Protein AF-0000000068093877 (afdb_homodimer)

Nearest PDB structures (foldseek):
  3u7r-assembly1_A  TM=9.710E-01  e=1.881E-21  Paracoccus denitrificans PD1222
  1x77-assembly1_B  TM=9.158E-01  e=7.547E-17  Pseudomonas aeruginosa PAO1
  3fvw-assembly1_A  TM=8.644E-01  e=2.213E-12  Streptococcus mutans
  2fzv-assembly1_A  TM=8.651E-01  e=1.172E-09  Shigella flexneri 2a str. 2457T
  2fzv-assembly1_B  TM=8.464E-01  e=9.118E-10  Shigella flexneri 2a str. 2457T

InterPro domains:
  IPR005025 NADPH-dependent FMN reductase-like domain [PF03358] (5-147)
  IPR029039 Flavoprotein-like superfamily [G3DSA:3.40.50.360] (4-182)
  IPR029039 Flavoprotein-like superfamily [SSF52218] (5-175)
  IPR050712 NAD(P)H-dependent reductase [PTHR30543] (4-182)

Foldseek 3Di:
DAAFEEEEEDDDPDPPGPLVLLVVLLVVLADPSYDYDYQDQVPADADDPVCQVVHDPSLVVLLVSLQPGLAYEYEAAADPLAGDPSVVRSCVSQCDDPPRRSLALHEYEYAYEEQDPQLRVSHVVNVVVSSVVSHYHYDDPDYYRHHDDPPCADPVSHRDDPVVVVVSSVVSVVSVVRSVVRSD/DAAFEEEEEDDDPDPPGPLVLLVVLLVVLADPSYDYDYQDQVPADADDLVCLVVHDPSLVVLLVSLQPGLAYEYEAAADPLAGDPSVVRSCVSQCDDPPRRSLAQHEYEYAYEEQDPQLRVSHVVNVVVSSVVSHYHYDDPDYYRHHDDPPCADPVSHRDDPVVVVVSSVVSVVSVVRSVVRSD

Structure (mmCIF, N/CA/C/O backbone):
data_AF-0000000068093877-model_v1
#
loop_
_entity.id
_entity.type
_entity.pdbx_description
1 polymer 'Chromate reductase'
#
loop_
_atom_site.group_PDB
_atom_site.id
_atom_site.type_symbol
_atom_site.label_atom_id
_atom_site.label_alt_id
_atom_site.label_comp_id
_atom_site.label_asym_id
_atom_site.label_entity_id
_atom_site.label_seq_id
_atom_site.pdbx_PDB_ins_code
_atom_site.Cartn_x
_atom_site.Cartn_y
_atom_site.Cartn_z
_atom_site.occupancy
_atom_site.B_iso_or_equiv
_atom_site.auth_seq_id
_atom_site.auth_comp_id
_atom_site.auth_asym_id
_atom_site.auth_atom_id
_atom_site.pdbx_PDB_model_num
ATOM 1 N N . MET A 1 1 ? 8.742 35.75 12.5 1 71.38 1 MET A N 1
ATOM 2 C CA . MET A 1 1 ? 8.852 34.344 12.82 1 71.38 1 MET A CA 1
ATOM 3 C C . MET A 1 1 ? 8.984 33.5 11.547 1 71.38 1 MET A C 1
ATOM 5 O O . MET A 1 1 ? 8.461 33.875 10.5 1 71.38 1 MET A O 1
ATOM 9 N N . SER A 1 2 ? 9.828 32.562 11.484 1 89.56 2 SER A N 1
ATOM 10 C CA . SER A 1 2 ? 10.031 31.75 10.289 1 89.56 2 SER A CA 1
ATOM 11 C C . SER A 1 2 ? 8.773 30.953 9.938 1 89.56 2 SER A C 1
ATOM 13 O O . SER A 1 2 ? 8.039 30.531 10.828 1 89.56 2 SER A O 1
ATOM 15 N N . THR A 1 3 ? 8.383 30.938 8.75 1 95.62 3 THR A N 1
ATOM 16 C CA . THR A 1 3 ? 7.238 30.188 8.25 1 95.62 3 THR A CA 1
ATOM 17 C C . THR A 1 3 ? 7.637 28.75 7.922 1 95.62 3 THR A C 1
ATOM 19 O O . THR A 1 3 ? 8.695 28.516 7.336 1 95.62 3 THR A O 1
ATOM 22 N N . TYR A 1 4 ? 6.855 27.828 8.398 1 97.75 4 TYR A N 1
ATOM 23 C CA . TYR A 1 4 ? 7.09 26.422 8.141 1 97.75 4 TYR A CA 1
ATOM 24 C C . TYR A 1 4 ? 6.07 25.875 7.148 1 97.75 4 TYR A C 1
ATOM 26 O O . TYR A 1 4 ? 4.863 25.938 7.391 1 97.75 4 TYR A O 1
ATOM 34 N N . LYS A 1 5 ? 6.566 25.312 6.059 1 98.25 5 LYS A N 1
ATOM 35 C CA . LYS A 1 5 ? 5.715 24.688 5.051 1 98.25 5 LYS A CA 1
ATOM 36 C C . LYS A 1 5 ? 5.523 23.203 5.336 1 98.25 5 LYS A C 1
ATOM 38 O O . LYS A 1 5 ? 6.5 22.453 5.469 1 98.25 5 LYS A O 1
ATOM 43 N N . ILE A 1 6 ? 4.25 22.828 5.402 1 98.75 6 ILE A N 1
ATOM 44 C CA . ILE A 1 6 ? 3.916 21.438 5.688 1 98.75 6 ILE A CA 1
ATOM 45 C C . ILE A 1 6 ? 3.23 20.812 4.473 1 98.75 6 ILE A C 1
ATOM 47 O O . ILE A 1 6 ? 2.199 21.297 4.016 1 98.75 6 ILE A O 1
ATOM 51 N N . ALA A 1 7 ? 3.799 19.781 3.883 1 98.81 7 ALA A N 1
ATOM 52 C CA . ALA A 1 7 ? 3.092 18.984 2.891 1 98.81 7 ALA A CA 1
ATOM 53 C C . ALA A 1 7 ? 2.137 18 3.561 1 98.81 7 ALA A C 1
ATOM 55 O O . ALA A 1 7 ? 2.539 17.234 4.434 1 98.81 7 ALA A O 1
ATOM 5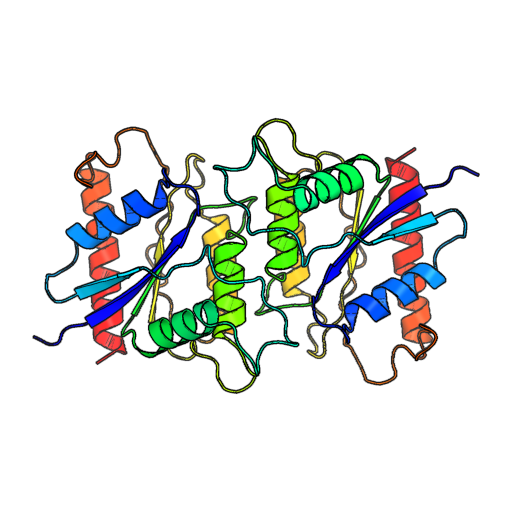6 N N . VAL A 1 8 ? 0.891 18.031 3.201 1 98.88 8 VAL A N 1
ATOM 57 C CA . VAL A 1 8 ? -0.137 17.219 3.838 1 98.88 8 VAL A CA 1
ATOM 58 C C . VAL A 1 8 ? -0.581 16.109 2.887 1 98.88 8 VAL A C 1
ATOM 60 O O . VAL A 1 8 ? -1.022 16.391 1.768 1 98.88 8 VAL A O 1
ATOM 63 N N . PHE A 1 9 ? -0.423 14.898 3.322 1 98.88 9 PHE A N 1
ATOM 64 C CA . PHE A 1 9 ? -0.896 13.719 2.611 1 98.88 9 PHE A CA 1
ATOM 65 C C . PHE A 1 9 ? -2.166 13.172 3.252 1 98.88 9 PHE A C 1
ATOM 67 O O . PHE A 1 9 ? -2.139 12.688 4.383 1 98.88 9 PHE A O 1
ATOM 74 N N . VAL A 1 10 ? -3.219 13.289 2.471 1 98.44 10 VAL A N 1
ATOM 75 C CA . VAL A 1 10 ? -4.512 12.891 3.016 1 98.44 10 VAL A CA 1
ATOM 76 C C . VAL A 1 10 ? -5.133 11.812 2.127 1 98.44 10 VAL A C 1
ATOM 78 O O . VAL A 1 10 ? -5.203 11.977 0.905 1 98.44 10 VAL A O 1
ATOM 81 N N . ASP A 1 11 ? -5.457 10.75 2.793 1 95.31 11 ASP A N 1
ATOM 82 C CA . ASP A 1 11 ? -6.387 9.773 2.236 1 95.31 11 ASP A CA 1
ATOM 83 C C . ASP A 1 11 ? -7.676 9.711 3.057 1 95.31 11 ASP A C 1
ATOM 85 O O . ASP A 1 11 ? -7.727 10.227 4.176 1 95.31 11 ASP A O 1
ATOM 89 N N . SER A 1 12 ? -8.703 9.234 2.494 1 94.75 12 SER A N 1
ATOM 90 C CA . SER A 1 12 ? -9.039 8.523 1.267 1 94.75 12 SER A CA 1
ATOM 91 C C . SER A 1 12 ? -9.289 9.492 0.116 1 94.75 12 SER A C 1
ATOM 93 O O . SER A 1 12 ? -9.469 10.688 0.336 1 94.75 12 SER A O 1
ATOM 95 N N . LEU A 1 13 ? -9.398 9.008 -1.047 1 96.69 13 LEU A N 1
ATOM 96 C CA . LEU A 1 13 ? -9.578 9.805 -2.254 1 96.69 13 LEU A CA 1
ATOM 97 C C . LEU A 1 13 ? -11.039 10.227 -2.422 1 96.69 13 LEU A C 1
ATOM 99 O O . LEU A 1 13 ? -11.344 11.094 -3.24 1 96.69 13 LEU A O 1
ATOM 103 N N . ARG A 1 14 ? -11.906 9.648 -1.64 1 96.19 14 ARG A N 1
ATOM 104 C CA . ARG A 1 14 ? -13.312 9.992 -1.802 1 96.19 14 ARG A CA 1
ATOM 105 C C . ARG A 1 14 ? -13.57 11.445 -1.402 1 96.19 14 ARG A C 1
ATOM 107 O O . ARG A 1 14 ? -12.875 11.984 -0.538 1 96.19 14 ARG A O 1
ATOM 114 N N . ALA A 1 15 ? -14.633 12.07 -1.932 1 95.38 15 ALA A N 1
ATOM 115 C CA . ALA A 1 15 ? -14.969 13.477 -1.695 1 95.38 15 ALA A CA 1
ATOM 116 C C . ALA A 1 15 ? -15.312 13.719 -0.228 1 95.38 15 ALA A C 1
ATOM 118 O O . ALA A 1 15 ? -14.891 14.719 0.356 1 95.38 15 ALA A O 1
ATOM 119 N N . ALA A 1 16 ? -16.078 12.828 0.385 1 94.44 16 ALA A N 1
ATOM 120 C CA . ALA A 1 16 ? -16.5 12.969 1.775 1 94.44 16 ALA A CA 1
ATOM 121 C C . ALA A 1 16 ? -15.523 12.266 2.719 1 94.44 16 ALA A C 1
ATOM 123 O O . ALA A 1 16 ? -15.945 11.5 3.594 1 94.44 16 ALA A O 1
ATOM 124 N N . SER A 1 17 ? -14.305 12.586 2.588 1 96.06 17 SER A N 1
ATOM 125 C CA . SER A 1 17 ? -13.242 11.961 3.369 1 96.06 17 SER A CA 1
ATOM 126 C C . SER A 1 17 ? -13.25 12.461 4.812 1 96.06 17 SER A C 1
ATOM 128 O O . SER A 1 17 ? -13.141 13.656 5.062 1 96.06 17 SER A O 1
ATOM 130 N N . PHE A 1 18 ? -13.328 11.484 5.777 1 97.5 18 PHE A N 1
ATOM 131 C CA . PHE A 1 18 ? -13.219 11.805 7.195 1 97.5 18 PHE A CA 1
ATOM 132 C C . PHE A 1 18 ? -11.828 12.344 7.52 1 97.5 18 PHE A C 1
ATOM 134 O O . PHE A 1 18 ? -11.68 13.219 8.375 1 97.5 18 PHE A O 1
ATOM 141 N N . ASN A 1 19 ? -10.883 11.898 6.801 1 98.56 19 ASN A N 1
ATOM 142 C CA . ASN A 1 19 ? -9.508 12.273 7.105 1 98.56 19 ASN A CA 1
ATOM 143 C C . ASN A 1 19 ? -9.141 13.625 6.496 1 98.56 19 ASN A C 1
ATOM 145 O O . ASN A 1 19 ? -8.289 14.336 7.023 1 98.56 19 ASN A O 1
ATOM 149 N N . LEU A 1 20 ? -9.805 14 5.391 1 97.94 20 LEU A N 1
ATOM 150 C CA . LEU A 1 20 ? -9.688 15.383 4.938 1 97.94 20 LEU A CA 1
ATOM 151 C C . LEU A 1 20 ? -10.258 16.344 5.973 1 97.94 20 LEU A C 1
ATOM 153 O O . LEU A 1 20 ? -9.648 17.375 6.266 1 97.94 20 LEU A O 1
ATOM 157 N N . ARG A 1 21 ? -11.359 16 6.586 1 97.75 21 ARG A N 1
ATOM 158 C CA . ARG A 1 21 ? -11.953 16.812 7.641 1 97.75 21 ARG A CA 1
ATOM 159 C C . ARG A 1 21 ? -11.008 16.922 8.836 1 97.75 21 ARG A C 1
ATOM 161 O O . ARG A 1 21 ? -10.852 18.016 9.406 1 97.75 21 ARG A O 1
ATOM 168 N N . LEU A 1 22 ? -10.445 15.812 9.211 1 98.69 22 LEU A N 1
ATOM 169 C CA . LEU A 1 22 ? -9.5 15.812 10.328 1 98.69 22 LEU A CA 1
ATOM 170 C C . LEU A 1 22 ? -8.297 16.688 10.016 1 98.69 22 LEU A C 1
ATOM 172 O O . LEU A 1 22 ? -7.848 17.469 10.867 1 98.69 22 LEU A O 1
ATOM 176 N N . ALA A 1 23 ? -7.762 16.578 8.797 1 98.81 23 ALA A N 1
ATOM 177 C CA . ALA A 1 23 ? -6.633 17.422 8.398 1 98.81 23 ALA A CA 1
ATOM 178 C C . ALA A 1 23 ? -6.977 18.891 8.523 1 98.81 23 ALA A C 1
ATOM 180 O O . ALA A 1 23 ? -6.207 19.672 9.102 1 98.81 23 ALA A O 1
ATOM 181 N N . ARG A 1 24 ? -8.117 19.25 8.008 1 98.56 24 ARG A N 1
ATOM 182 C CA . ARG A 1 24 ? -8.555 20.641 8.07 1 98.56 24 ARG A CA 1
ATOM 183 C C . ARG A 1 24 ? -8.719 21.109 9.508 1 98.56 24 ARG A C 1
ATOM 185 O O . ARG A 1 24 ? -8.375 22.234 9.852 1 98.56 24 ARG A O 1
ATOM 192 N N . ALA A 1 25 ? -9.273 20.266 10.328 1 98.81 25 ALA A N 1
ATOM 193 C CA . ALA A 1 25 ? -9.438 20.578 11.742 1 98.81 25 ALA A CA 1
ATOM 194 C C . ALA A 1 25 ? -8.086 20.828 12.406 1 98.81 25 ALA A C 1
ATOM 196 O O . ALA A 1 25 ? -7.93 21.766 13.188 1 98.81 25 ALA A O 1
ATOM 197 N N . LEU A 1 26 ? -7.125 20.016 12.125 1 98.81 26 LEU A N 1
ATOM 198 C CA . LEU A 1 26 ? -5.789 20.156 12.695 1 98.81 26 LEU A CA 1
ATOM 199 C C . LEU A 1 26 ? -5.137 21.453 12.219 1 98.81 26 LEU A C 1
ATOM 201 O O . LEU A 1 26 ? -4.449 22.125 12.992 1 98.81 26 LEU A O 1
ATOM 205 N N . GLU A 1 27 ? -5.312 21.75 10.953 1 98.69 27 GLU A N 1
ATOM 206 C CA . GLU A 1 27 ? -4.777 22.984 10.391 1 98.69 27 GLU A CA 1
ATOM 207 C C . GLU A 1 27 ? -5.293 24.203 11.148 1 98.69 27 GLU A C 1
ATOM 209 O O . GLU A 1 27 ? -4.547 25.156 11.383 1 98.69 27 GLU A O 1
ATOM 214 N N . LYS A 1 28 ? -6.512 24.188 11.602 1 98.25 28 LYS A N 1
ATOM 215 C CA . LYS A 1 28 ? -7.117 25.281 12.344 1 98.25 28 LYS A CA 1
ATOM 216 C C . LYS A 1 28 ? -6.484 25.422 13.727 1 98.25 28 LYS A C 1
ATOM 218 O O . LYS A 1 28 ? -6.426 26.516 14.281 1 98.25 28 LYS A O 1
ATOM 223 N N . LEU A 1 29 ? -6.047 24.359 14.25 1 98.38 29 LEU A N 1
ATOM 224 C CA . LEU A 1 29 ? -5.477 24.328 15.594 1 98.38 29 LEU A CA 1
ATOM 225 C C . LEU A 1 29 ? -4.016 24.781 15.57 1 98.38 29 LEU A C 1
ATOM 227 O O . LEU A 1 29 ? -3.438 25.078 16.609 1 98.38 29 LEU A O 1
ATOM 231 N N . ALA A 1 30 ? -3.367 24.781 14.391 1 98.5 30 ALA A N 1
ATOM 232 C CA . ALA A 1 30 ? -1.931 25.016 14.266 1 98.5 30 ALA A CA 1
ATOM 233 C C . ALA A 1 30 ? -1.601 26.5 14.406 1 98.5 30 ALA A C 1
ATOM 235 O O . ALA A 1 30 ? -2.447 27.359 14.148 1 98.5 30 ALA A O 1
ATOM 236 N N . PRO A 1 31 ? -0.338 26.812 14.844 1 97.94 31 PRO A N 1
ATOM 237 C CA . PRO A 1 31 ? 0.067 28.219 14.867 1 97.94 31 PRO A CA 1
ATOM 238 C C . PRO A 1 31 ? 0.053 28.859 13.484 1 97.94 31 PRO A C 1
ATOM 240 O O . PRO A 1 31 ? 0.198 28.172 12.477 1 97.94 31 PRO A O 1
ATOM 243 N N . ALA A 1 32 ? -0.023 30.156 13.398 1 97.25 32 ALA A N 1
ATOM 244 C CA . ALA A 1 32 ? -0.244 30.906 12.172 1 97.25 32 ALA A CA 1
ATOM 245 C C . ALA A 1 32 ? 0.954 30.797 11.234 1 97.25 32 ALA A C 1
ATOM 247 O O . ALA A 1 32 ? 0.82 30.984 10.016 1 97.25 32 ALA A O 1
ATOM 248 N N . ASN A 1 33 ? 2.113 30.516 11.797 1 97.44 33 ASN A N 1
ATOM 249 C CA . ASN A 1 33 ? 3.301 30.453 10.945 1 97.44 33 ASN A CA 1
ATOM 250 C C . ASN A 1 33 ? 3.508 29.062 10.359 1 97.44 33 ASN A C 1
ATOM 252 O O . ASN A 1 33 ? 4.543 28.797 9.75 1 97.44 33 ASN A O 1
ATOM 256 N N . PHE A 1 34 ? 2.637 28.172 10.578 1 98.38 34 PHE A N 1
ATOM 257 C CA . PHE A 1 34 ? 2.592 26.891 9.867 1 98.38 34 PHE A CA 1
ATOM 258 C C . PHE A 1 34 ? 1.624 26.969 8.688 1 98.38 34 PHE A C 1
ATOM 260 O O . PHE A 1 34 ? 0.441 27.266 8.867 1 98.38 34 PHE A O 1
ATOM 267 N N . GLU A 1 35 ? 2.146 26.688 7.504 1 98.38 35 GLU A N 1
ATOM 268 C CA . GLU A 1 35 ? 1.359 26.688 6.273 1 98.38 35 GLU A CA 1
ATOM 269 C C . GLU A 1 35 ? 1.221 25.266 5.715 1 98.38 35 GLU A C 1
ATOM 271 O O . GLU A 1 35 ? 2.215 24.562 5.551 1 98.38 35 GLU A O 1
ATOM 276 N N . PHE A 1 36 ? 0.009 24.922 5.391 1 98.69 36 PHE A N 1
ATOM 277 C CA . PHE A 1 36 ? -0.279 23.547 4.965 1 98.69 36 PHE A CA 1
ATOM 278 C C . PHE A 1 36 ? -0.604 23.5 3.475 1 98.69 36 PHE A C 1
ATOM 280 O O . PHE A 1 36 ? -1.45 24.266 2.996 1 98.69 36 PHE A O 1
ATOM 287 N N . GLU A 1 37 ? 0.082 22.672 2.793 1 98.5 37 GLU A N 1
ATOM 288 C CA . GLU A 1 37 ? -0.155 22.438 1.372 1 98.5 37 GLU A CA 1
ATOM 289 C C . GLU A 1 37 ? -0.549 20.984 1.116 1 98.5 37 GLU A C 1
ATOM 291 O O . GLU A 1 37 ? 0.26 20.062 1.306 1 98.5 37 GLU A O 1
ATOM 296 N N . HIS A 1 38 ? -1.74 20.797 0.647 1 98.44 38 HIS A N 1
ATOM 297 C CA . HIS A 1 38 ? -2.227 19.453 0.381 1 98.44 38 HIS A CA 1
ATOM 298 C C . HIS A 1 38 ? -1.65 18.906 -0.922 1 98.44 38 HIS A C 1
ATOM 300 O O . HIS A 1 38 ? -1.613 19.609 -1.933 1 98.44 38 HIS A O 1
ATOM 306 N N . VAL A 1 39 ? -1.203 17.672 -0.878 1 98.56 39 VAL A N 1
ATOM 307 C CA . VAL A 1 39 ? -0.659 16.984 -2.041 1 98.56 39 VAL A CA 1
ATOM 308 C C . VAL A 1 39 ? -1.772 16.219 -2.76 1 98.56 39 VAL A C 1
ATOM 310 O O . VAL A 1 39 ? -2.566 15.523 -2.125 1 98.56 39 VAL A O 1
ATOM 313 N N . SER A 1 40 ? -1.879 16.391 -4.043 1 97.81 40 SER A N 1
ATOM 314 C CA . SER A 1 40 ? -2.844 15.633 -4.828 1 97.81 40 SER A CA 1
ATOM 315 C C . SER A 1 40 ? -2.375 14.195 -5.035 1 97.81 40 SER A C 1
ATOM 317 O O . SER A 1 40 ? -1.303 13.961 -5.598 1 97.81 40 SER A O 1
ATOM 319 N N . LEU A 1 41 ? -3.168 13.25 -4.629 1 98.12 41 LEU A N 1
ATOM 320 C CA . LEU A 1 41 ? -2.76 11.852 -4.711 1 98.12 41 LEU A CA 1
ATOM 321 C C . LEU A 1 41 ? -3.506 11.133 -5.824 1 98.12 41 LEU A C 1
ATOM 323 O O . LEU A 1 41 ? -2.984 10.188 -6.418 1 98.12 41 LEU A O 1
ATOM 327 N N . GLY A 1 42 ? -4.691 11.562 -6.121 1 97.19 42 GLY A N 1
ATOM 328 C CA . GLY A 1 42 ? -5.602 10.836 -6.988 1 97.19 42 GLY A CA 1
ATOM 329 C C . GLY A 1 42 ? -5.195 10.875 -8.453 1 97.19 42 GLY A C 1
ATOM 330 O O . GLY A 1 42 ? -5.602 10.016 -9.234 1 97.19 42 GLY A O 1
ATOM 331 N N . ASP A 1 43 ? -4.418 11.844 -8.82 1 97.12 43 ASP A N 1
ATOM 332 C CA . ASP A 1 43 ? -4.047 12.008 -10.227 1 97.12 43 ASP A CA 1
ATOM 333 C C . ASP A 1 43 ? -2.656 11.438 -10.5 1 97.12 43 ASP A C 1
ATOM 335 O O . ASP A 1 43 ? -2.141 11.547 -11.609 1 97.12 43 ASP A O 1
ATOM 339 N N . VAL A 1 44 ? -2.012 10.891 -9.539 1 98 44 VAL A N 1
ATOM 340 C CA . VAL A 1 44 ? -0.687 10.297 -9.695 1 98 44 VAL A CA 1
ATOM 341 C C . VAL A 1 44 ? -0.817 8.883 -10.234 1 98 44 VAL A C 1
ATOM 343 O O . VAL A 1 44 ? -1.465 8.031 -9.625 1 98 44 VAL A O 1
ATOM 346 N N . PRO A 1 45 ? -0.247 8.57 -11.398 1 97.75 45 PRO A N 1
ATOM 347 C CA . PRO A 1 45 ? -0.328 7.199 -11.914 1 97.75 45 PRO A CA 1
ATOM 348 C C . PRO A 1 45 ? 0.375 6.184 -11.016 1 97.75 45 PRO A C 1
ATOM 350 O O . PRO A 1 45 ? 1.274 6.551 -10.25 1 97.75 45 PRO A O 1
ATOM 353 N N . LEU A 1 46 ? -0.049 4.969 -11.078 1 98.31 46 LEU A N 1
ATOM 354 C CA . LEU A 1 46 ? 0.635 3.916 -10.336 1 98.31 46 LEU A CA 1
ATOM 355 C C . LEU A 1 46 ? 2.117 3.877 -10.688 1 98.31 46 LEU A C 1
ATOM 357 O O . LEU A 1 46 ? 2.484 3.994 -11.859 1 98.31 46 LEU A O 1
ATOM 361 N N . TYR A 1 47 ? 2.906 3.748 -9.672 1 98.31 47 TYR A N 1
ATOM 362 C CA . TYR A 1 47 ? 4.355 3.729 -9.859 1 98.31 47 TYR A CA 1
ATOM 363 C C . TYR A 1 47 ? 4.766 2.623 -10.82 1 98.31 47 TYR A C 1
ATOM 365 O O . TYR A 1 47 ? 4.305 1.485 -10.703 1 98.31 47 TYR A O 1
ATOM 373 N N . ASN A 1 48 ? 5.535 2.904 -11.758 1 98.25 48 ASN A N 1
ATOM 374 C CA . ASN A 1 48 ? 6.195 2.045 -12.734 1 98.25 48 ASN A CA 1
ATOM 375 C C . ASN A 1 48 ? 7.641 2.477 -12.977 1 98.25 48 ASN A C 1
ATOM 377 O O . ASN A 1 48 ? 7.891 3.59 -13.445 1 98.25 48 ASN A O 1
ATOM 381 N N . GLN A 1 49 ? 8.531 1.632 -12.656 1 97.19 49 GLN A N 1
ATOM 382 C CA . GLN A 1 49 ? 9.945 1.968 -12.727 1 97.19 49 GLN A CA 1
ATOM 383 C C . GLN A 1 49 ? 10.336 2.396 -14.141 1 97.19 49 GLN A C 1
ATOM 385 O O . GLN A 1 49 ? 11.273 3.182 -14.32 1 97.19 49 GLN A O 1
ATOM 390 N N . ASP A 1 50 ? 9.656 1.883 -15.148 1 97.88 50 ASP A N 1
ATOM 391 C CA . ASP A 1 50 ? 9.953 2.227 -16.531 1 97.88 50 ASP A CA 1
ATOM 392 C C . ASP A 1 50 ? 9.75 3.717 -16.781 1 97.88 50 ASP A C 1
ATOM 394 O O . ASP A 1 50 ? 10.234 4.258 -17.781 1 97.88 50 ASP A O 1
ATOM 398 N N . HIS A 1 51 ? 9.039 4.387 -15.867 1 97.31 51 HIS A N 1
ATOM 399 C CA . HIS A 1 51 ? 8.688 5.781 -16.109 1 97.31 51 HIS A CA 1
ATOM 400 C C . HIS A 1 51 ? 9.43 6.715 -15.156 1 97.31 51 HIS A C 1
ATOM 402 O O . HIS A 1 51 ? 9.156 7.918 -15.125 1 97.31 51 HIS A O 1
ATOM 408 N N . GLU A 1 52 ? 10.359 6.25 -14.398 1 95.38 52 GLU A N 1
ATOM 409 C CA . GLU A 1 52 ? 11.016 7.055 -13.367 1 95.38 52 GLU A CA 1
ATOM 410 C C . GLU A 1 52 ? 11.812 8.195 -13.984 1 95.38 52 GLU A C 1
ATOM 412 O O . GLU A 1 52 ? 11.953 9.258 -13.383 1 95.38 52 GLU A O 1
ATOM 417 N N . ASN A 1 53 ? 12.352 7.93 -15.203 1 93.69 53 ASN A N 1
ATOM 418 C CA . ASN A 1 53 ? 13.172 8.953 -15.844 1 93.69 53 ASN A CA 1
ATOM 419 C C . ASN A 1 53 ? 12.336 9.836 -16.766 1 93.69 53 ASN A C 1
ATOM 421 O O . ASN A 1 53 ? 12.859 10.781 -17.359 1 93.69 53 ASN A O 1
ATOM 425 N N . ASP A 1 54 ? 11.164 9.562 -16.969 1 95.06 54 ASP A N 1
ATOM 426 C CA . ASP A 1 54 ? 10.148 10.359 -17.641 1 95.06 54 ASP A CA 1
ATOM 427 C C . ASP A 1 54 ? 8.875 10.453 -16.812 1 95.06 54 ASP A C 1
ATOM 429 O O . ASP A 1 54 ? 7.793 10.086 -17.266 1 95.06 54 ASP A O 1
ATOM 433 N N . MET A 1 55 ? 9.07 10.984 -15.68 1 96.38 55 MET A N 1
ATOM 434 C CA . MET A 1 55 ? 8.031 11.016 -14.656 1 96.38 55 MET A CA 1
ATOM 435 C C . MET A 1 55 ? 6.855 11.883 -15.102 1 96.38 55 MET A C 1
ATOM 437 O O . MET A 1 55 ? 7.051 12.969 -15.641 1 96.38 55 MET A O 1
ATOM 441 N N . ALA A 1 56 ? 5.648 11.328 -14.883 1 97.31 56 ALA A N 1
ATOM 442 C CA . ALA A 1 56 ? 4.445 12.117 -15.141 1 97.31 56 ALA A CA 1
ATOM 443 C C . ALA A 1 56 ? 4.414 13.367 -14.273 1 97.31 56 ALA A C 1
ATOM 445 O O . ALA A 1 56 ? 4.914 13.367 -13.148 1 97.31 56 ALA A O 1
ATOM 446 N N . ALA A 1 57 ? 3.791 14.438 -14.672 1 98.31 57 ALA A N 1
ATOM 447 C CA . ALA A 1 57 ? 3.775 15.75 -14.023 1 98.31 57 ALA A CA 1
ATOM 448 C C . ALA A 1 57 ? 3.24 15.648 -12.594 1 98.31 57 ALA A C 1
ATOM 450 O O . ALA A 1 57 ? 3.822 16.219 -11.664 1 98.31 57 ALA A O 1
ATOM 451 N N . PRO A 1 58 ? 2.146 14.844 -12.391 1 98.5 58 PRO A N 1
ATOM 452 C CA . PRO A 1 58 ? 1.643 14.781 -11.023 1 98.5 58 PRO A CA 1
ATOM 453 C C . PRO A 1 58 ? 2.643 14.141 -10.055 1 98.5 58 PRO A C 1
ATOM 455 O O . PRO A 1 58 ? 2.732 14.555 -8.898 1 98.5 58 PRO A O 1
ATOM 458 N N . ALA A 1 59 ? 3.406 13.18 -10.484 1 98.31 59 ALA A N 1
ATOM 459 C CA . ALA A 1 59 ? 4.426 12.555 -9.648 1 98.31 59 ALA A CA 1
ATOM 460 C C . ALA A 1 59 ? 5.582 13.508 -9.375 1 98.31 59 ALA A C 1
ATOM 462 O O . ALA A 1 59 ? 6.09 13.57 -8.258 1 98.31 59 ALA A O 1
ATOM 463 N N . ALA A 1 60 ? 5.957 14.227 -10.422 1 98.25 60 ALA A N 1
ATOM 464 C CA . ALA A 1 60 ? 7.02 15.211 -10.258 1 98.25 60 ALA A CA 1
ATOM 465 C C . ALA A 1 60 ? 6.605 16.297 -9.266 1 98.25 60 ALA A C 1
ATOM 467 O O . ALA A 1 60 ? 7.402 16.719 -8.422 1 98.25 60 ALA A O 1
ATOM 468 N N . LYS A 1 61 ? 5.426 16.734 -9.43 1 98.56 61 LYS A N 1
ATOM 469 C CA . LYS A 1 61 ? 4.91 17.766 -8.531 1 98.56 61 LYS A CA 1
ATOM 470 C C . LYS A 1 61 ? 4.898 17.281 -7.086 1 98.56 61 LYS A C 1
ATOM 472 O O . LYS A 1 61 ? 5.281 18.016 -6.172 1 98.56 61 LYS A O 1
ATOM 477 N N . LEU A 1 62 ? 4.449 16.109 -6.91 1 98.12 62 LEU A N 1
ATOM 478 C CA . LEU A 1 62 ? 4.441 15.461 -5.602 1 98.12 62 LEU A CA 1
ATOM 479 C C . LEU A 1 62 ? 5.84 15.461 -4.988 1 98.12 62 LEU A C 1
ATOM 481 O O . LEU A 1 62 ? 6.016 15.844 -3.832 1 98.12 62 LEU A O 1
ATOM 485 N N . LYS A 1 63 ? 6.832 15.055 -5.715 1 98.25 63 LYS A N 1
ATOM 486 C CA . LYS A 1 63 ? 8.211 14.992 -5.234 1 98.25 63 LYS A CA 1
ATOM 487 C C . LYS A 1 63 ? 8.719 16.375 -4.848 1 98.25 63 LYS A C 1
ATOM 489 O O . LYS A 1 63 ? 9.406 16.531 -3.84 1 98.25 63 LYS A O 1
ATOM 494 N N . GLN A 1 64 ? 8.352 17.344 -5.656 1 98.25 64 GLN A N 1
ATOM 495 C CA . GLN A 1 64 ? 8.773 18.703 -5.379 1 98.25 64 GLN A CA 1
ATOM 496 C C . GLN A 1 64 ? 8.141 19.219 -4.09 1 98.25 64 GLN A C 1
ATOM 498 O O . GLN A 1 64 ? 8.789 19.906 -3.303 1 98.25 64 GLN A O 1
ATOM 503 N N . GLN A 1 65 ? 6.902 18.891 -3.863 1 98.56 65 GLN A N 1
ATOM 504 C CA . GLN A 1 65 ? 6.223 19.328 -2.645 1 98.56 65 GLN A CA 1
ATOM 505 C C . GLN A 1 65 ? 6.887 18.719 -1.406 1 98.56 65 GLN A C 1
ATOM 507 O O . GLN A 1 65 ? 7.016 19.391 -0.379 1 98.56 65 GLN A O 1
ATOM 512 N N . ILE A 1 66 ? 7.32 17.484 -1.499 1 98.62 66 ILE A N 1
ATOM 513 C CA . ILE A 1 66 ? 8.039 16.844 -0.402 1 98.62 66 ILE A CA 1
ATOM 514 C C . ILE A 1 66 ? 9.359 17.578 -0.157 1 98.62 66 ILE A C 1
ATOM 516 O O . ILE A 1 66 ? 9.672 17.938 0.978 1 98.62 66 ILE A O 1
ATOM 520 N N . ALA A 1 67 ? 10.055 17.828 -1.258 1 97.19 67 ALA A N 1
ATOM 521 C CA . ALA A 1 67 ? 11.367 18.453 -1.168 1 97.19 67 ALA A CA 1
ATOM 522 C C . ALA A 1 67 ? 11.273 19.844 -0.552 1 97.19 67 ALA A C 1
ATOM 524 O O . ALA A 1 67 ? 12.133 20.234 0.238 1 97.19 67 ALA A O 1
ATOM 525 N N . ASP A 1 68 ? 10.25 20.531 -0.853 1 97.38 68 ASP A N 1
ATOM 526 C CA . ASP A 1 68 ? 10.102 21.922 -0.444 1 97.38 68 ASP A CA 1
ATOM 527 C C . ASP A 1 68 ? 9.586 22.031 0.99 1 97.38 68 ASP A C 1
ATOM 529 O O . ASP A 1 68 ? 9.648 23.094 1.604 1 97.38 68 ASP A O 1
ATOM 533 N N . ALA A 1 69 ? 9.109 21 1.514 1 98.31 69 ALA A N 1
ATOM 534 C CA . ALA A 1 69 ? 8.422 21.047 2.799 1 98.31 69 ALA A CA 1
ATOM 535 C C . ALA A 1 69 ? 9.414 21.031 3.957 1 98.31 69 ALA A C 1
ATOM 537 O O . ALA A 1 69 ? 10.438 20.344 3.893 1 98.31 69 ALA A O 1
ATOM 538 N N . HIS A 1 70 ? 9.055 21.781 5.02 1 98 70 HIS A N 1
ATOM 539 C CA . HIS A 1 70 ? 9.797 21.703 6.277 1 98 70 HIS A CA 1
ATOM 540 C C . HIS A 1 70 ? 9.352 20.516 7.121 1 98 70 HIS A C 1
ATOM 542 O O . HIS A 1 70 ? 10.102 20.047 7.98 1 98 70 HIS A O 1
ATOM 548 N N . GLY A 1 71 ? 8.156 20.047 6.91 1 98.38 71 GLY A N 1
ATOM 549 C CA . GLY A 1 71 ? 7.559 18.891 7.559 1 98.38 71 GLY A CA 1
ATOM 550 C C . GLY A 1 71 ? 6.473 18.219 6.727 1 98.38 71 GLY A C 1
ATOM 551 O O . GLY A 1 71 ? 5.98 18.812 5.762 1 98.38 71 GLY A O 1
ATOM 552 N N . ILE A 1 72 ? 6.18 17.047 7.117 1 98.81 72 ILE A N 1
ATOM 553 C CA . ILE A 1 72 ? 5.137 16.281 6.449 1 98.81 72 ILE A CA 1
ATOM 554 C C . ILE A 1 72 ? 4.078 15.852 7.465 1 98.81 72 ILE A C 1
ATOM 556 O O . ILE A 1 72 ? 4.41 15.453 8.586 1 98.81 72 ILE A O 1
ATOM 560 N N . LEU A 1 73 ? 2.854 15.945 7.109 1 98.94 73 LEU A N 1
ATOM 561 C CA . LEU A 1 73 ? 1.735 15.453 7.906 1 98.94 73 LEU A CA 1
ATOM 562 C C . LEU A 1 73 ? 0.946 14.398 7.141 1 98.94 73 LEU A C 1
ATOM 564 O O . LEU A 1 73 ? 0.385 14.688 6.078 1 98.94 73 LEU A O 1
ATOM 568 N N . PHE A 1 74 ? 0.98 13.211 7.637 1 98.94 74 PHE A N 1
ATOM 569 C CA . PHE A 1 74 ? 0.157 12.141 7.09 1 98.94 74 PHE A CA 1
ATOM 570 C C . PHE A 1 74 ? -1.152 12.016 7.859 1 98.94 74 PHE A C 1
ATOM 572 O O . PHE A 1 74 ? -1.147 11.844 9.078 1 98.94 74 PHE A O 1
ATOM 579 N N . VAL A 1 75 ? -2.254 12.141 7.191 1 98.81 75 VAL A N 1
ATOM 580 C CA . VAL A 1 75 ? -3.59 11.914 7.734 1 98.81 75 VAL A CA 1
ATOM 581 C C . VAL A 1 75 ? -4.273 10.781 6.977 1 98.81 75 VAL A C 1
ATOM 583 O O . VAL A 1 75 ? -4.754 10.977 5.859 1 98.81 75 VAL A O 1
ATOM 586 N N . THR A 1 76 ? -4.309 9.609 7.594 1 98.62 76 THR A N 1
ATOM 587 C CA . THR A 1 76 ? -4.594 8.445 6.766 1 98.62 76 THR A CA 1
ATOM 588 C C . THR A 1 76 ? -5.684 7.586 7.406 1 98.62 76 THR A C 1
ATOM 590 O O . THR A 1 76 ? -5.707 7.41 8.625 1 98.62 76 THR A O 1
ATOM 593 N N . PRO A 1 77 ? -6.645 7.07 6.594 1 98.38 77 PRO A N 1
ATOM 594 C CA . PRO A 1 77 ? -7.5 5.977 7.059 1 98.38 77 PRO A CA 1
ATOM 595 C C . PRO A 1 77 ? -6.766 4.641 7.133 1 98.38 77 PRO A C 1
ATOM 597 O O . PRO A 1 77 ? -5.547 4.59 6.941 1 98.38 77 PRO A O 1
ATOM 600 N N . GLU A 1 78 ? -7.504 3.652 7.582 1 98.19 78 GLU A N 1
ATOM 601 C CA . GLU A 1 78 ? -7.055 2.268 7.492 1 98.19 78 GLU A CA 1
ATOM 602 C C . GLU A 1 78 ? -7.848 1.499 6.438 1 98.19 78 GLU A C 1
ATOM 604 O O . GLU A 1 78 ? -9.047 1.266 6.598 1 98.19 78 GLU A O 1
ATOM 609 N N . HIS A 1 79 ? -7.199 1.216 5.305 1 97.69 79 HIS A N 1
ATOM 610 C CA . HIS A 1 79 ? -7.781 0.35 4.285 1 97.69 79 HIS A CA 1
ATOM 611 C C . HIS A 1 79 ? -7.234 -1.07 4.391 1 97.69 79 HIS A C 1
ATOM 613 O O . HIS A 1 79 ? -6.047 -1.302 4.152 1 97.69 79 HIS A O 1
ATOM 619 N N . ASN A 1 80 ? -8.141 -1.997 4.805 1 97.38 80 ASN A N 1
ATOM 620 C CA . ASN A 1 80 ? -7.797 -3.416 4.848 1 97.38 80 ASN A CA 1
ATOM 621 C C . ASN A 1 80 ? -6.543 -3.666 5.68 1 97.38 80 ASN A C 1
ATOM 623 O O . ASN A 1 80 ? -5.609 -4.328 5.223 1 97.38 80 ASN A O 1
ATOM 627 N N . ARG A 1 81 ? -6.457 -2.994 6.852 1 97.88 81 ARG A N 1
ATOM 628 C CA . ARG A 1 81 ? -5.434 -3.186 7.875 1 97.88 81 ARG A CA 1
ATOM 629 C C . ARG A 1 81 ? -4.098 -2.596 7.434 1 97.88 81 ARG A C 1
ATOM 631 O O . ARG A 1 81 ? -3.043 -3.002 7.922 1 97.88 81 ARG A O 1
ATOM 638 N N . SER A 1 82 ? -4.121 -1.708 6.547 1 98.62 82 SER A N 1
ATOM 639 C CA . SER A 1 82 ? -2.912 -1.039 6.078 1 98.62 82 SER A CA 1
ATOM 640 C C . SER A 1 82 ? -3.227 0.337 5.504 1 98.62 82 SER A C 1
ATOM 642 O O . SER A 1 82 ? -4.348 0.833 5.645 1 98.62 82 SER A O 1
ATOM 644 N N . ILE A 1 83 ? -2.209 0.98 4.914 1 98.75 83 ILE A N 1
ATOM 645 C CA . ILE A 1 83 ? -2.393 2.291 4.301 1 98.75 83 ILE A CA 1
ATOM 646 C C . ILE A 1 83 ? -3.08 2.135 2.947 1 98.75 83 ILE A C 1
ATOM 648 O O . ILE A 1 83 ? -3.006 1.072 2.324 1 98.75 83 ILE A O 1
ATOM 652 N N . PRO A 1 84 ? -3.826 3.191 2.545 1 98.69 84 PRO A N 1
ATOM 653 C CA . PRO A 1 84 ? -4.426 3.162 1.21 1 98.69 84 PRO A CA 1
ATOM 654 C C . PRO A 1 84 ? -3.385 3.084 0.095 1 98.69 84 PRO A C 1
ATOM 656 O O . PRO A 1 84 ? -2.26 3.561 0.264 1 98.69 84 PRO A O 1
ATOM 659 N N . ALA A 1 85 ? -3.773 2.553 -1.024 1 98.69 85 ALA A N 1
ATOM 660 C CA . ALA A 1 85 ? -2.9 2.387 -2.186 1 98.69 85 ALA A CA 1
ATOM 661 C C . ALA A 1 85 ? -2.359 3.73 -2.662 1 98.69 85 ALA A C 1
ATOM 663 O O . ALA A 1 85 ? -1.199 3.832 -3.066 1 98.69 85 ALA A O 1
ATOM 664 N N . ALA A 1 86 ? -3.195 4.754 -2.629 1 98.75 86 ALA A N 1
ATOM 665 C CA . ALA A 1 86 ? -2.781 6.062 -3.121 1 98.75 86 ALA A CA 1
ATOM 666 C C . ALA A 1 86 ? -1.61 6.609 -2.309 1 98.75 86 ALA A C 1
ATOM 668 O O . ALA A 1 86 ? -0.673 7.184 -2.867 1 98.75 86 ALA A O 1
ATOM 669 N N . LEU A 1 87 ? -1.69 6.441 -1.003 1 98.81 87 LEU A N 1
ATOM 670 C CA . LEU A 1 87 ? -0.594 6.891 -0.153 1 98.81 87 LEU A CA 1
ATOM 671 C C . LEU A 1 87 ? 0.669 6.078 -0.419 1 98.81 87 LEU A C 1
ATOM 673 O O . LEU A 1 87 ? 1.761 6.641 -0.539 1 98.81 87 LEU A O 1
ATOM 677 N N . LYS A 1 88 ? 0.552 4.777 -0.516 1 98.81 88 LYS A N 1
ATOM 678 C CA . LYS A 1 88 ? 1.706 3.938 -0.821 1 98.81 88 LYS A CA 1
ATOM 679 C C . LYS A 1 88 ? 2.336 4.332 -2.154 1 98.81 88 LYS A C 1
ATOM 681 O O . LYS A 1 88 ? 3.561 4.301 -2.303 1 98.81 88 LYS A O 1
ATOM 686 N N . ASN A 1 89 ? 1.468 4.637 -3.102 1 98.75 89 ASN A N 1
ATOM 687 C CA . ASN A 1 89 ? 1.912 5.07 -4.422 1 98.75 89 ASN A CA 1
ATOM 688 C C . ASN A 1 89 ? 2.756 6.34 -4.344 1 98.75 89 ASN A C 1
ATOM 690 O O . ASN A 1 89 ? 3.807 6.43 -4.984 1 98.75 89 ASN A O 1
ATOM 694 N N . ALA A 1 90 ? 2.301 7.27 -3.564 1 98.75 90 ALA A N 1
ATOM 695 C CA . ALA A 1 90 ? 3.029 8.516 -3.355 1 98.75 90 ALA A CA 1
ATOM 696 C C . ALA A 1 90 ? 4.406 8.258 -2.756 1 98.75 90 ALA A C 1
ATOM 698 O O . ALA A 1 90 ? 5.402 8.852 -3.18 1 98.75 90 ALA A O 1
ATOM 699 N N . ILE A 1 91 ? 4.453 7.355 -1.779 1 98.81 91 ILE A N 1
ATOM 700 C CA . ILE A 1 91 ? 5.715 7.043 -1.116 1 98.81 91 ILE A CA 1
ATOM 701 C C . ILE A 1 91 ? 6.672 6.383 -2.107 1 98.81 91 ILE A C 1
ATOM 703 O O . ILE A 1 91 ? 7.859 6.707 -2.143 1 98.81 91 ILE A O 1
ATOM 707 N N . ASP A 1 92 ? 6.164 5.504 -2.924 1 98.44 92 ASP A N 1
ATOM 708 C CA . ASP A 1 92 ? 7.008 4.828 -3.904 1 98.44 92 ASP A CA 1
ATOM 709 C C . ASP A 1 92 ? 7.586 5.82 -4.91 1 98.44 92 ASP A C 1
ATOM 711 O O . ASP A 1 92 ? 8.789 5.793 -5.195 1 98.44 92 ASP A O 1
ATOM 715 N N . TRP A 1 93 ? 6.762 6.715 -5.434 1 98.62 93 TRP A N 1
ATOM 716 C CA . TRP A 1 93 ? 7.254 7.73 -6.355 1 98.62 93 TRP A CA 1
ATOM 717 C C . TRP A 1 93 ? 8.273 8.641 -5.672 1 98.62 93 TRP A C 1
ATOM 719 O O . TRP A 1 93 ? 9.305 8.969 -6.254 1 98.62 93 TRP A O 1
ATOM 729 N N . GLY A 1 94 ? 7.977 9.055 -4.457 1 98.44 94 GLY A N 1
ATOM 730 C CA . GLY A 1 94 ? 8.836 9.977 -3.73 1 98.44 94 GLY A CA 1
ATOM 731 C C . GLY A 1 94 ? 10.227 9.43 -3.49 1 98.44 94 GLY A C 1
ATOM 732 O O . GLY A 1 94 ? 11.18 10.188 -3.293 1 98.44 94 GLY A O 1
ATOM 733 N N . SER A 1 95 ? 10.398 8.141 -3.496 1 98.06 95 SER A N 1
ATOM 734 C CA . SER A 1 95 ? 11.664 7.488 -3.18 1 98.06 95 SER A CA 1
ATOM 735 C C . SER A 1 95 ? 12.523 7.312 -4.43 1 98.06 95 SER A C 1
ATOM 737 O O . SER A 1 95 ? 13.672 6.887 -4.34 1 98.06 95 SER A O 1
ATOM 739 N N . ARG A 1 96 ? 12.023 7.711 -5.672 1 96.94 96 ARG A N 1
ATOM 740 C CA . ARG A 1 96 ? 12.664 7.355 -6.934 1 96.94 96 ARG A CA 1
ATOM 741 C C . ARG A 1 96 ? 12.922 8.594 -7.785 1 96.94 96 ARG A C 1
ATOM 743 O O . ARG A 1 96 ? 12.312 9.648 -7.559 1 96.94 96 ARG A O 1
ATOM 750 N N . PRO A 1 97 ? 13.773 8.555 -8.82 1 96.75 97 PRO A N 1
ATOM 751 C CA . PRO A 1 97 ? 14.656 7.438 -9.141 1 96.75 97 PRO A CA 1
ATOM 752 C C . PRO A 1 97 ? 15.703 7.184 -8.062 1 96.75 97 PRO A C 1
ATOM 754 O O . PRO A 1 97 ? 15.836 7.969 -7.121 1 96.75 97 PRO A O 1
ATOM 757 N N . TRP A 1 98 ? 16.344 5.988 -8.172 1 92.88 98 TRP A N 1
ATOM 758 C CA . TRP A 1 98 ? 17.406 5.66 -7.223 1 92.88 98 TRP A CA 1
ATOM 759 C C . TRP A 1 98 ? 18.375 6.824 -7.07 1 92.88 98 TRP A C 1
ATOM 761 O O . TRP A 1 98 ? 18.766 7.441 -8.062 1 92.88 98 TRP A O 1
ATOM 771 N N . GLY A 1 99 ? 18.641 7.176 -5.84 1 94.25 99 GLY A N 1
ATOM 772 C CA . GLY A 1 99 ? 19.578 8.266 -5.586 1 94.25 99 GLY A CA 1
ATOM 773 C C . GLY A 1 99 ? 18.891 9.609 -5.434 1 94.25 99 GLY A C 1
ATOM 774 O O . GLY A 1 99 ? 19.531 10.594 -5.031 1 94.25 99 GLY A O 1
ATOM 775 N N . HIS A 1 100 ? 17.641 9.742 -5.73 1 96.81 100 HIS A N 1
ATOM 776 C CA . HIS A 1 100 ? 16.891 10.992 -5.66 1 96.81 100 HIS A CA 1
ATOM 777 C C . HIS A 1 100 ? 15.664 10.852 -4.758 1 96.81 100 HIS A C 1
ATOM 779 O O . HIS A 1 100 ? 14.57 11.273 -5.125 1 96.81 100 HIS A O 1
ATOM 785 N N . ASN A 1 101 ? 15.883 10.195 -3.664 1 97.62 101 ASN A N 1
ATOM 786 C CA . ASN A 1 101 ? 14.836 10.008 -2.668 1 97.62 101 ASN A CA 1
ATOM 787 C C . ASN A 1 101 ? 14.461 11.32 -1.993 1 97.62 101 ASN A C 1
ATOM 789 O O . ASN A 1 101 ? 15.289 11.953 -1.335 1 97.62 101 ASN A O 1
ATOM 793 N N . SER A 1 102 ? 13.195 11.703 -2.072 1 98.44 102 SER A N 1
ATOM 794 C CA . SER A 1 102 ? 12.734 12.984 -1.547 1 98.44 102 SER A CA 1
ATOM 795 C C . SER A 1 102 ? 12.414 12.891 -0.058 1 98.44 102 SER A C 1
ATOM 797 O O . SER A 1 102 ? 12.258 13.914 0.615 1 98.44 102 SER A O 1
ATOM 799 N N . TRP A 1 103 ? 12.398 11.711 0.507 1 98.5 103 TRP A N 1
ATOM 800 C CA . TRP A 1 103 ? 11.922 11.492 1.869 1 98.5 103 TRP A CA 1
ATOM 801 C C . TRP A 1 103 ? 13.062 11.641 2.873 1 98.5 103 TRP A C 1
ATOM 803 O O . TRP A 1 103 ? 12.82 11.883 4.059 1 98.5 103 TRP A O 1
ATOM 813 N N . ILE A 1 104 ? 14.281 11.406 2.414 1 97.5 104 ILE A N 1
ATOM 814 C CA . ILE A 1 104 ? 15.406 11.25 3.322 1 97.5 104 ILE A CA 1
ATOM 815 C C . ILE A 1 104 ? 15.562 12.5 4.188 1 97.5 104 ILE A C 1
ATOM 817 O O . ILE A 1 104 ? 15.617 13.617 3.668 1 97.5 104 ILE A O 1
ATOM 821 N N . GLY A 1 105 ? 15.484 12.258 5.523 1 97.5 105 GLY A N 1
ATOM 822 C CA . GLY A 1 105 ? 15.742 13.312 6.484 1 97.5 105 GLY A CA 1
ATOM 823 C C . GLY A 1 105 ? 14.523 14.148 6.797 1 97.5 105 GLY A C 1
ATOM 824 O O . GLY A 1 105 ? 14.562 15.016 7.68 1 97.5 105 GLY A O 1
ATOM 825 N N . LYS A 1 106 ? 13.414 13.922 6.109 1 98.25 106 LYS A N 1
ATOM 826 C CA . LYS A 1 106 ? 12.211 14.719 6.355 1 98.25 106 LYS A CA 1
ATOM 827 C C . LYS A 1 106 ? 11.641 14.43 7.742 1 98.25 106 LYS A C 1
ATOM 829 O O . LYS A 1 106 ? 11.773 13.32 8.258 1 98.25 106 LYS A O 1
ATOM 834 N N . THR A 1 107 ? 11.031 15.414 8.344 1 98.31 107 THR A N 1
ATOM 835 C CA . THR A 1 107 ? 10.312 15.32 9.609 1 98.31 107 THR A CA 1
ATOM 836 C C . THR A 1 107 ? 8.812 15.141 9.375 1 98.31 107 THR A C 1
ATOM 838 O O . THR A 1 107 ? 8.234 15.797 8.5 1 98.31 107 THR A O 1
ATOM 841 N N . ALA A 1 108 ? 8.188 14.227 10.188 1 98.62 108 ALA A N 1
ATOM 842 C CA . ALA A 1 108 ? 6.793 13.961 9.859 1 98.62 108 ALA A CA 1
ATOM 843 C C . ALA A 1 108 ? 5.984 13.641 11.109 1 98.62 108 ALA A C 1
ATOM 845 O O . ALA A 1 108 ? 6.551 13.352 12.164 1 98.62 108 ALA A O 1
ATOM 846 N N . GLY A 1 109 ? 4.734 13.789 11.016 1 98.75 109 GLY A N 1
ATOM 847 C CA . GLY A 1 109 ? 3.729 13.258 11.922 1 98.75 109 GLY A CA 1
ATOM 848 C C . GLY A 1 109 ? 2.697 12.391 11.227 1 98.75 109 GLY A C 1
ATOM 849 O O . GLY A 1 109 ? 2.438 12.555 10.031 1 98.75 109 GLY A O 1
ATOM 850 N N . ILE A 1 110 ? 2.135 11.445 11.953 1 98.81 110 ILE A N 1
ATOM 851 C CA . ILE A 1 110 ? 1.093 10.547 11.461 1 98.81 110 ILE A CA 1
ATOM 852 C C . ILE A 1 110 ? -0.135 10.648 12.367 1 98.81 110 ILE A C 1
ATOM 854 O O . ILE A 1 110 ? -0.022 10.547 13.594 1 98.81 110 ILE A O 1
ATOM 858 N N . VAL A 1 111 ? -1.197 10.844 11.781 1 98.5 111 VAL A N 1
ATOM 859 C CA . VAL A 1 111 ? -2.488 10.789 12.461 1 98.5 111 VAL A CA 1
ATOM 860 C C . VAL A 1 111 ? -3.525 10.141 11.547 1 98.5 111 VAL A C 1
ATOM 862 O O . VAL A 1 111 ? -3.271 9.93 10.359 1 98.5 111 VAL A O 1
ATOM 865 N N . GLY A 1 112 ? -4.652 9.805 12.086 1 98.19 112 GLY A N 1
ATOM 866 C CA . GLY A 1 112 ? -5.73 9.25 11.281 1 98.19 112 GLY A CA 1
ATOM 867 C C . GLY A 1 112 ? -6.984 8.953 12.086 1 98.19 112 GLY A C 1
ATOM 868 O O . GLY A 1 112 ? -6.934 8.867 13.312 1 98.19 112 GLY A O 1
ATOM 869 N N . THR A 1 113 ? -8.078 8.875 11.375 1 98.31 113 THR A N 1
ATOM 870 C CA . THR A 1 113 ? -9.352 8.492 11.969 1 98.31 113 THR A CA 1
ATOM 871 C C . THR A 1 113 ? -10.078 7.477 11.094 1 98.31 113 THR A C 1
ATOM 873 O O . THR A 1 113 ? -9.867 7.438 9.875 1 98.31 113 THR A O 1
ATOM 876 N N . SER A 1 114 ? -10.742 6.594 11.656 1 97.06 114 SER A N 1
ATOM 877 C CA . SER A 1 114 ? -11.594 5.598 11.008 1 97.06 114 SER A CA 1
ATOM 878 C C . SER A 1 114 ? -12.805 5.262 11.875 1 97.06 114 SER A C 1
ATOM 880 O O . SER A 1 114 ? -12.812 5.527 13.078 1 97.06 114 SER A O 1
ATOM 882 N N . PRO A 1 115 ? -13.867 4.719 11.281 1 95.12 115 PRO A N 1
ATOM 883 C CA . PRO A 1 115 ? -15.039 4.332 12.078 1 95.12 115 PRO A CA 1
ATOM 884 C C . PRO A 1 115 ? -14.75 3.174 13.023 1 95.12 115 PRO A C 1
ATOM 886 O O . PRO A 1 115 ? -15.43 3.021 14.047 1 95.12 115 PRO A O 1
ATOM 889 N N . SER A 1 116 ? -13.844 2.375 12.711 1 93.75 116 SER A N 1
ATOM 890 C CA . SER A 1 116 ? -13.523 1.231 13.555 1 93.75 116 SER A CA 1
ATOM 891 C C . SER A 1 116 ? -12.891 1.678 14.875 1 93.75 116 SER A C 1
ATOM 893 O O . SER A 1 116 ? -12.211 2.705 14.922 1 93.75 116 SER A O 1
ATOM 895 N N . ALA A 1 117 ? -13.008 0.882 15.953 1 94.06 117 ALA A N 1
ATOM 896 C CA . ALA A 1 117 ? -12.477 1.193 17.281 1 94.06 117 ALA A CA 1
ATOM 897 C C . ALA A 1 117 ? -10.953 1.253 17.266 1 94.06 117 ALA A C 1
ATOM 899 O O . ALA A 1 117 ? -10.344 1.926 18.094 1 94.06 117 ALA A O 1
ATOM 900 N N . ALA A 1 118 ? -10.336 0.68 16.297 1 93.75 118 ALA A N 1
ATOM 901 C CA . ALA A 1 118 ? -8.883 0.625 16.219 1 93.75 118 ALA A CA 1
ATOM 902 C C . ALA A 1 118 ? -8.297 1.973 15.797 1 93.75 118 ALA A C 1
ATOM 904 O O . ALA A 1 118 ? -7.105 2.223 15.969 1 93.75 118 ALA A O 1
ATOM 905 N N . GLY A 1 119 ? -9.117 2.883 15.227 1 96.56 119 GLY A N 1
ATOM 906 C CA . GLY A 1 119 ? -8.734 4.258 14.953 1 96.56 119 GLY A CA 1
ATOM 907 C C . GLY A 1 119 ? -7.527 4.371 14.039 1 96.56 119 GLY A C 1
ATOM 908 O O . GLY A 1 119 ? -6.633 5.184 14.281 1 96.56 119 GLY A O 1
ATOM 909 N N . THR A 1 120 ? -7.223 3.416 13.141 1 98.25 120 THR A N 1
ATOM 910 C CA . THR A 1 120 ? -6.227 3.365 12.078 1 98.25 120 THR A CA 1
ATOM 911 C C . THR A 1 120 ? -4.898 2.832 12.602 1 98.25 120 THR A C 1
ATOM 913 O O . THR A 1 120 ? -3.848 3.061 12 1 98.25 120 THR A O 1
ATOM 916 N N . ALA A 1 121 ? -4.883 2.191 13.719 1 98.25 121 ALA A N 1
ATOM 917 C CA . ALA A 1 121 ? -3.664 1.764 14.406 1 98.25 121 ALA A CA 1
ATOM 918 C C . ALA A 1 121 ? -2.807 0.883 13.5 1 98.25 121 ALA A C 1
ATOM 920 O O . ALA A 1 121 ? -1.588 1.058 13.43 1 98.25 121 ALA A O 1
ATOM 921 N N . MET A 1 122 ? -3.4 -0.043 12.781 1 98 122 MET A N 1
ATOM 922 C CA . MET A 1 122 ? -2.623 -0.979 11.969 1 98 122 MET A CA 1
ATOM 923 C C . MET A 1 122 ? -2.021 -0.281 10.758 1 98 122 MET A C 1
ATOM 925 O O . MET A 1 122 ? -0.872 -0.535 10.398 1 98 122 MET A O 1
ATOM 929 N N . ALA A 1 123 ? -2.791 0.6 10.164 1 98.56 123 ALA A N 1
ATOM 930 C CA . ALA A 1 123 ? -2.271 1.379 9.039 1 98.56 123 ALA A CA 1
ATOM 931 C C . ALA A 1 123 ? -1.082 2.232 9.469 1 98.56 123 ALA A C 1
ATOM 933 O O . ALA A 1 123 ? -0.081 2.316 8.758 1 98.56 123 ALA A O 1
ATOM 934 N N . GLN A 1 124 ? -1.188 2.842 10.633 1 98.69 124 GLN A N 1
ATOM 935 C CA . GLN A 1 124 ? -0.112 3.697 11.125 1 98.69 124 GLN A CA 1
ATOM 936 C C . GLN A 1 124 ? 1.146 2.885 11.414 1 98.69 124 GLN A C 1
ATOM 938 O O . GLN A 1 124 ? 2.264 3.363 11.211 1 98.69 124 GLN A O 1
ATOM 943 N N . GLN A 1 125 ? 0.961 1.67 11.883 1 98.19 125 GLN A N 1
ATOM 944 C CA . GLN A 1 125 ? 2.121 0.823 12.141 1 98.19 125 GLN A CA 1
ATOM 945 C C . GLN A 1 125 ? 2.836 0.46 10.836 1 98.19 125 GLN A C 1
ATOM 947 O O . GLN A 1 125 ? 4.062 0.534 10.758 1 98.19 125 GLN A O 1
ATOM 952 N N . HIS A 1 126 ? 2.076 0.041 9.828 1 98.81 126 HIS A N 1
ATOM 953 C CA . HIS A 1 126 ? 2.686 -0.209 8.531 1 98.81 126 HIS A CA 1
ATOM 954 C C . HIS A 1 126 ? 3.391 1.036 8 1 98.81 126 HIS A C 1
ATOM 956 O O . HIS A 1 126 ? 4.52 0.955 7.508 1 98.81 126 HIS A O 1
ATOM 962 N N . LEU A 1 127 ? 2.746 2.182 8.172 1 98.81 127 LEU A N 1
ATOM 963 C CA . LEU A 1 127 ? 3.295 3.428 7.648 1 98.81 127 LEU A CA 1
ATOM 964 C C . LEU A 1 127 ? 4.602 3.783 8.344 1 98.81 127 LEU A C 1
ATOM 966 O O . LEU A 1 127 ? 5.559 4.219 7.699 1 98.81 127 LEU A O 1
ATOM 970 N N . ARG A 1 128 ? 4.703 3.631 9.633 1 98.56 128 ARG A N 1
ATOM 971 C CA . ARG A 1 128 ? 5.922 3.934 10.383 1 98.56 128 ARG A CA 1
ATOM 972 C C . ARG A 1 128 ? 7.082 3.072 9.898 1 98.56 128 ARG A C 1
ATOM 974 O O . ARG A 1 128 ? 8.211 3.557 9.773 1 98.56 128 ARG A O 1
ATOM 981 N N . ASN A 1 129 ? 6.816 1.807 9.609 1 98.12 129 ASN A N 1
ATOM 982 C CA . ASN A 1 129 ? 7.859 0.931 9.078 1 98.12 129 ASN A CA 1
ATOM 983 C C . ASN A 1 129 ? 8.344 1.4 7.715 1 98.12 129 ASN A C 1
ATOM 985 O O . ASN A 1 129 ? 9.555 1.449 7.461 1 98.12 129 ASN A O 1
ATOM 989 N N . ILE A 1 130 ? 7.434 1.733 6.871 1 98.75 130 ILE A N 1
ATOM 990 C CA . ILE A 1 130 ? 7.73 2.191 5.52 1 98.75 130 ILE A CA 1
ATOM 991 C C . ILE A 1 130 ? 8.578 3.463 5.582 1 98.75 130 ILE A C 1
ATOM 993 O O . ILE A 1 130 ? 9.617 3.559 4.922 1 98.75 130 ILE A O 1
ATOM 997 N N . LEU A 1 131 ? 8.141 4.406 6.43 1 98.69 131 LEU A N 1
ATOM 998 C CA . LEU A 1 131 ? 8.812 5.699 6.504 1 98.69 131 LEU A CA 1
ATOM 999 C C . LEU A 1 131 ? 10.18 5.562 7.152 1 98.69 131 LEU A C 1
ATOM 1001 O O . LEU A 1 131 ? 11.117 6.285 6.797 1 98.69 131 LEU A O 1
ATOM 1005 N N . ALA A 1 132 ? 10.297 4.652 8.109 1 97.81 132 ALA A N 1
ATOM 1006 C CA . ALA A 1 132 ? 11.602 4.387 8.695 1 97.81 132 ALA A CA 1
ATOM 1007 C C . ALA A 1 132 ? 12.602 3.936 7.633 1 97.81 132 ALA A C 1
ATOM 1009 O O . ALA A 1 132 ? 13.758 4.379 7.625 1 97.81 132 ALA A O 1
ATOM 1010 N N . ALA A 1 133 ? 12.18 3.129 6.699 1 95.69 133 ALA A N 1
ATOM 1011 C CA . ALA A 1 133 ? 13.023 2.646 5.609 1 95.69 133 ALA A CA 1
ATOM 1012 C C . ALA A 1 133 ? 13.453 3.793 4.699 1 95.69 133 ALA A C 1
ATOM 1014 O O . ALA A 1 133 ? 14.523 3.742 4.094 1 95.69 133 ALA A O 1
ATOM 1015 N N . GLU A 1 134 ? 12.641 4.816 4.629 1 97.44 134 GLU A N 1
ATOM 1016 C CA . GLU A 1 134 ? 12.898 5.93 3.717 1 97.44 134 GLU A CA 1
ATOM 1017 C C . GLU A 1 134 ? 13.68 7.043 4.414 1 97.44 134 GLU A C 1
ATOM 1019 O O . GLU A 1 134 ? 13.938 8.086 3.818 1 97.44 134 GLU A O 1
ATOM 1024 N N . GLY A 1 135 ? 13.945 6.875 5.75 1 97.62 135 GLY A N 1
ATOM 1025 C CA . GLY A 1 135 ? 14.758 7.832 6.477 1 97.62 135 GLY A CA 1
ATOM 1026 C C . GLY A 1 135 ? 13.977 9.039 6.957 1 97.62 135 GLY A C 1
ATOM 1027 O O . GLY A 1 135 ? 14.539 10.125 7.117 1 97.62 135 GLY A O 1
ATOM 1028 N N . VAL A 1 136 ? 12.656 8.852 7.129 1 98.31 136 VAL A N 1
ATOM 1029 C CA . VAL A 1 136 ? 11.82 9.938 7.633 1 98.31 136 VAL A CA 1
ATOM 1030 C C . VAL A 1 136 ? 11.844 9.945 9.164 1 98.31 136 VAL A C 1
ATOM 1032 O O . VAL A 1 136 ? 11.758 8.891 9.789 1 98.31 136 VAL A O 1
ATOM 1035 N N . ASN A 1 137 ? 11.984 11.07 9.758 1 98.19 137 ASN A N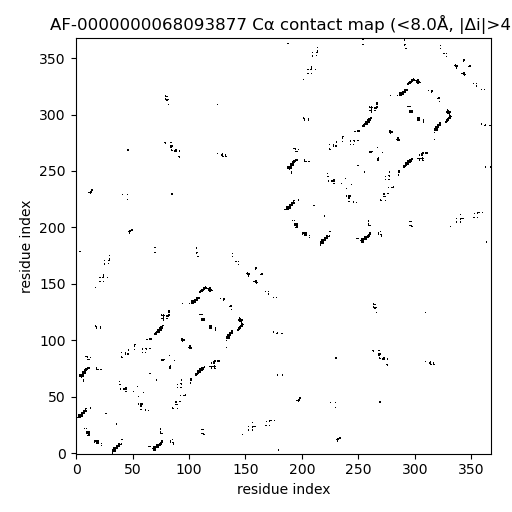 1
ATOM 1036 C CA . ASN A 1 137 ? 11.922 11.25 11.203 1 98.19 137 ASN A CA 1
ATOM 1037 C C . ASN A 1 137 ? 10.5 11.492 11.688 1 98.19 137 ASN A C 1
ATOM 1039 O O . ASN A 1 137 ? 10.055 12.641 11.773 1 98.19 137 ASN A O 1
ATOM 1043 N N . VAL A 1 138 ? 9.859 10.43 12.086 1 98.38 138 VAL A N 1
ATOM 1044 C CA . VAL A 1 138 ? 8.453 10.508 12.461 1 98.38 138 VAL A CA 1
ATOM 1045 C C . VAL A 1 138 ? 8.328 10.727 13.969 1 98.38 138 VAL A C 1
ATOM 1047 O O . VAL A 1 138 ? 9 10.055 14.75 1 98.38 138 VAL A O 1
ATOM 1050 N N . LEU A 1 139 ? 7.504 11.648 14.297 1 97.88 139 LEU A N 1
ATOM 1051 C CA . LEU A 1 139 ? 7.145 11.781 15.703 1 97.88 139 LEU A CA 1
ATOM 1052 C C . LEU A 1 139 ? 6.586 10.477 16.25 1 97.88 139 LEU A C 1
ATOM 1054 O O . LEU A 1 139 ? 5.68 9.883 15.664 1 97.88 139 LEU A O 1
ATOM 1058 N N . THR A 1 140 ? 7.047 9.961 17.438 1 93.69 140 THR A N 1
ATOM 1059 C CA . THR A 1 140 ? 6.727 8.609 17.891 1 93.69 140 THR A CA 1
ATOM 1060 C C . THR A 1 140 ? 5.574 8.633 18.891 1 93.69 140 THR A C 1
ATOM 1062 O O . THR A 1 140 ? 4.676 7.793 18.828 1 93.69 140 THR A O 1
ATOM 1065 N N . THR A 1 141 ? 5.73 9.531 19.844 1 93.5 141 THR A N 1
ATOM 1066 C CA . THR A 1 141 ? 4.707 9.586 20.875 1 93.5 141 THR A CA 1
ATOM 1067 C C . THR A 1 141 ? 4.242 11.023 21.109 1 93.5 141 THR A C 1
ATOM 1069 O O . THR A 1 141 ? 5.031 11.961 21 1 93.5 141 THR A O 1
ATOM 1072 N N . PRO A 1 142 ? 2.926 11.078 21.391 1 95.69 142 PRO A N 1
ATOM 1073 C CA . PRO A 1 142 ? 1.87 10.07 21.453 1 95.69 142 PRO A CA 1
ATOM 1074 C C . PRO A 1 142 ? 1.363 9.648 20.078 1 95.69 142 PRO A C 1
ATOM 1076 O O . PRO A 1 142 ? 1.646 10.32 19.078 1 95.69 142 PRO A O 1
ATOM 1079 N N . GLU A 1 143 ? 0.719 8.508 19.984 1 97.25 143 GLU A N 1
ATOM 1080 C CA . GLU A 1 143 ? -0.005 8.078 18.797 1 97.25 143 GLU A CA 1
ATOM 1081 C C . GLU A 1 143 ? -1.461 8.531 18.844 1 97.25 143 GLU A C 1
ATOM 1083 O O . GLU A 1 143 ? -2.047 8.648 19.922 1 97.25 143 GLU A O 1
ATOM 1088 N N . VAL A 1 144 ? -1.952 8.781 17.703 1 98 144 VAL A N 1
ATOM 1089 C CA . VAL A 1 144 ? -3.348 9.203 17.609 1 98 144 VAL A CA 1
ATOM 1090 C C . VAL A 1 144 ? -4.145 8.164 16.828 1 98 144 VAL A C 1
ATOM 1092 O O . VAL A 1 144 ? -4.059 8.102 15.594 1 98 144 VAL A O 1
ATOM 1095 N N . PHE A 1 145 ? -4.902 7.34 17.578 1 97.81 145 PHE A N 1
ATOM 1096 C CA . PHE A 1 145 ? -5.832 6.371 17.016 1 97.81 145 PHE A CA 1
ATOM 1097 C C . PHE A 1 145 ? -7.273 6.805 17.234 1 97.81 145 PHE A C 1
ATOM 1099 O O . PHE A 1 145 ? -7.961 6.277 18.109 1 97.81 145 PHE A O 1
ATOM 1106 N N . LEU A 1 146 ? -7.691 7.711 16.422 1 97.75 146 LEU A N 1
ATOM 1107 C CA . LEU A 1 146 ? -8.969 8.375 16.641 1 97.75 146 LEU A CA 1
ATOM 1108 C C . LEU A 1 146 ? -10.109 7.586 15.992 1 97.75 146 LEU A C 1
ATOM 1110 O O . LEU A 1 146 ? -10.055 7.27 14.805 1 97.75 146 LEU A O 1
ATOM 1114 N N . GLN A 1 147 ? -11.141 7.227 16.812 1 97.12 147 GLN A N 1
ATOM 1115 C CA . GLN A 1 147 ? -12.367 6.684 16.234 1 97.12 147 GLN A CA 1
ATOM 1116 C C . GLN A 1 147 ? -13.273 7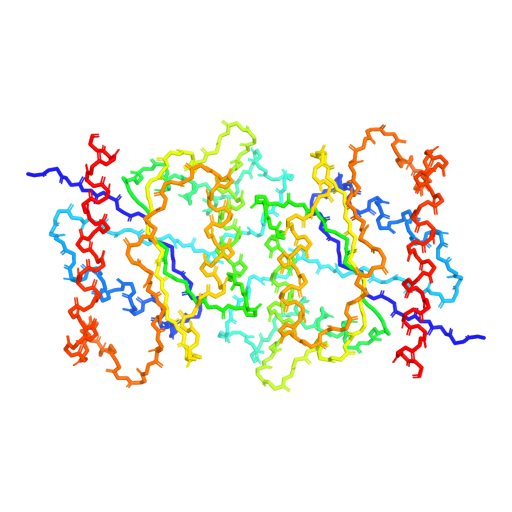.797 15.727 1 97.12 147 GLN A C 1
ATOM 1118 O O . GLN A 1 147 ? -13.602 8.719 16.469 1 97.12 147 GLN A O 1
ATOM 1123 N N . PHE A 1 148 ? -13.586 7.668 14.5 1 95.5 148 PHE A N 1
ATOM 1124 C CA . PHE A 1 148 ? -14.477 8.672 13.93 1 95.5 148 PHE A CA 1
ATOM 1125 C C . PHE A 1 148 ? -15.906 8.453 14.406 1 95.5 148 PHE A C 1
ATOM 1127 O O . PHE A 1 148 ? -16.406 7.32 14.406 1 95.5 148 PHE A O 1
ATOM 1134 N N . LYS A 1 149 ? -16.547 9.492 14.883 1 95.44 149 LYS A N 1
ATOM 1135 C CA . LYS A 1 149 ? -17.969 9.547 15.219 1 95.44 149 LYS A CA 1
ATOM 1136 C C . LYS A 1 149 ? -18.672 10.695 14.484 1 95.44 149 LYS A C 1
ATOM 1138 O O . LYS A 1 149 ? -18.094 11.781 14.336 1 95.44 149 LYS A O 1
ATOM 1143 N N . GLU A 1 150 ? -19.875 10.359 14.07 1 94.88 150 GLU A N 1
ATOM 1144 C CA . GLU A 1 150 ? -20.641 11.43 13.422 1 94.88 150 GLU A CA 1
ATOM 1145 C C . GLU A 1 150 ? -20.734 12.664 14.32 1 94.88 150 GLU A C 1
ATOM 1147 O O . GLU A 1 150 ? -21.016 12.547 15.516 1 94.88 150 GLU A O 1
ATOM 1152 N N . GLY A 1 151 ? -20.391 13.797 13.773 1 95.69 151 GLY A N 1
ATOM 1153 C CA . GLY A 1 151 ? -20.5 15.039 14.516 1 95.69 151 GLY A CA 1
ATOM 1154 C C . GLY A 1 151 ? -19.219 15.406 15.25 1 95.69 151 GLY A C 1
ATOM 1155 O O . GLY A 1 151 ? -19.109 16.484 15.828 1 95.69 151 GLY A O 1
ATOM 1156 N N . LEU A 1 152 ? -18.266 14.539 15.227 1 97 152 LEU A N 1
ATOM 1157 C CA . LEU A 1 152 ? -17 14.797 15.922 1 97 152 LEU A CA 1
ATOM 1158 C C . LEU A 1 152 ? -16.328 16.047 15.383 1 97 152 LEU A C 1
ATOM 1160 O O . LEU A 1 152 ? -15.75 16.828 16.141 1 97 152 LEU A O 1
ATOM 1164 N N . ILE A 1 153 ? -16.359 16.25 14.117 1 98 153 ILE A N 1
ATOM 1165 C CA . ILE A 1 153 ? -15.875 17.438 13.438 1 98 153 ILE A CA 1
ATOM 1166 C C . ILE A 1 153 ? -17.031 18.094 12.664 1 98 153 ILE A C 1
ATOM 1168 O O . ILE A 1 153 ? -17.641 17.453 11.812 1 98 153 ILE A O 1
ATOM 1172 N N . ASP A 1 154 ? -17.297 19.281 12.891 1 97.56 154 ASP A N 1
ATOM 1173 C CA . ASP A 1 154 ? -18.484 19.906 12.305 1 97.56 154 ASP A CA 1
ATOM 1174 C C . ASP A 1 154 ? -18.172 20.484 10.922 1 97.56 154 ASP A C 1
ATOM 1176 O O . ASP A 1 154 ? -17.094 20.281 10.391 1 97.56 154 ASP A O 1
ATOM 1180 N N . GLU A 1 155 ? -19.062 21.188 10.25 1 96.38 155 GLU A N 1
ATOM 1181 C CA . GLU A 1 155 ? -18.953 21.688 8.875 1 96.38 155 GLU A CA 1
ATOM 1182 C C . GLU A 1 155 ? -17.922 22.812 8.773 1 96.38 155 GLU A C 1
ATOM 1184 O O . GLU A 1 155 ? -17.438 23.125 7.684 1 96.38 155 GLU A O 1
ATOM 1189 N N . GLN A 1 156 ? -17.641 23.391 9.922 1 97.75 156 GLN A N 1
ATOM 1190 C CA . GLN A 1 156 ? -16.641 24.453 9.953 1 97.75 156 GLN A CA 1
ATOM 1191 C C . GLN A 1 156 ? -15.273 23.922 10.391 1 97.75 156 GLN A C 1
ATOM 1193 O O . GLN A 1 156 ? -14.352 24.703 10.656 1 97.75 156 GLN A O 1
ATOM 1198 N N . PHE A 1 157 ? -15.133 22.578 10.531 1 98.06 157 PHE A N 1
ATOM 1199 C CA . PHE A 1 157 ? -13.898 21.875 10.867 1 98.06 157 PHE A CA 1
ATOM 1200 C C . PHE A 1 157 ? -13.5 22.141 12.312 1 98.06 157 PHE A C 1
ATOM 1202 O O . PHE A 1 157 ? -12.312 22.188 12.633 1 98.06 157 PHE A O 1
ATOM 1209 N N . ASN A 1 158 ? -14.523 22.375 13.125 1 98.31 158 ASN A N 1
ATOM 1210 C CA . ASN A 1 158 ? -14.281 22.391 14.57 1 98.31 158 ASN A CA 1
ATOM 1211 C C . ASN A 1 158 ? -14.445 21 15.18 1 98.31 158 ASN A C 1
ATOM 1213 O O . ASN A 1 158 ? -15.359 20.266 14.82 1 98.31 158 ASN A O 1
ATOM 1217 N N . ILE A 1 159 ? -13.492 20.703 16.094 1 98.25 159 ILE A N 1
ATOM 1218 C CA . ILE A 1 159 ? -13.641 19.484 16.875 1 98.25 159 ILE A CA 1
ATOM 1219 C C . ILE A 1 159 ? -14.641 19.719 18.016 1 98.25 159 ILE A C 1
ATOM 1221 O O . ILE A 1 159 ? -14.406 20.547 18.891 1 98.25 159 ILE A O 1
ATOM 1225 N N . THR A 1 160 ? -15.695 18.953 18.016 1 98.12 160 THR A N 1
ATOM 1226 C CA . THR A 1 160 ? -16.859 19.312 18.812 1 98.12 160 THR A CA 1
ATOM 1227 C C . THR A 1 160 ? -16.719 18.75 20.234 1 98.12 160 THR A C 1
ATOM 1229 O O . THR A 1 160 ? -17.328 19.281 21.172 1 98.12 160 THR A O 1
ATOM 1232 N N . ASN A 1 161 ? -16.078 17.656 20.422 1 97.69 161 ASN A N 1
ATOM 1233 C CA . ASN A 1 161 ? -15.797 17.109 21.734 1 97.69 161 ASN A CA 1
ATOM 1234 C C . ASN A 1 161 ? -14.57 17.766 22.359 1 97.69 161 ASN A C 1
ATOM 1236 O O . ASN A 1 161 ? -13.461 17.641 21.844 1 97.69 161 ASN A O 1
ATOM 1240 N N . GLU A 1 162 ? -14.766 18.391 23.484 1 97.88 162 GLU A N 1
ATOM 1241 C CA . GLU A 1 162 ? -13.719 19.188 24.094 1 97.88 162 GLU A CA 1
ATOM 1242 C C . GLU A 1 162 ? -12.531 18.328 24.516 1 97.88 162 GLU A C 1
ATOM 1244 O O . GLU A 1 162 ? -11.375 18.734 24.391 1 97.88 162 GLU A O 1
ATOM 1249 N N . ASP A 1 163 ? -12.734 17.172 25.031 1 97.75 163 ASP A N 1
ATOM 1250 C CA . ASP A 1 163 ? -11.656 16.266 25.422 1 97.75 163 ASP A CA 1
ATOM 1251 C C . ASP A 1 163 ? -10.828 15.836 24.203 1 97.75 163 ASP A C 1
ATOM 1253 O O . ASP A 1 163 ? -9.602 15.812 24.266 1 97.75 163 ASP A O 1
ATOM 1257 N N . THR A 1 164 ? -11.523 15.523 23.125 1 98 164 THR A N 1
ATOM 1258 C CA . THR A 1 164 ? -10.844 15.156 21.891 1 98 164 THR A CA 1
ATOM 1259 C C . THR A 1 164 ? -10.039 16.328 21.359 1 98 164 THR A C 1
ATOM 1261 O O . THR A 1 164 ? -8.898 16.172 20.906 1 98 164 THR A O 1
ATOM 1264 N N . ARG A 1 165 ? -10.656 17.5 21.422 1 98.38 165 ARG A N 1
ATOM 1265 C CA . ARG A 1 165 ? -9.961 18.703 20.953 1 98.38 165 ARG A CA 1
ATOM 1266 C C . ARG A 1 165 ? -8.672 18.922 21.719 1 98.38 165 ARG A C 1
ATOM 1268 O O . ARG A 1 165 ? -7.621 19.188 21.125 1 98.38 165 ARG A O 1
ATOM 1275 N N . LYS A 1 166 ? -8.703 18.812 23 1 98.5 166 LYS A N 1
ATOM 1276 C CA . LYS A 1 166 ? -7.531 19.016 23.844 1 98.5 166 LYS A CA 1
ATOM 1277 C C . LYS A 1 166 ? -6.465 17.953 23.562 1 98.5 166 LYS A C 1
ATOM 1279 O O . LYS A 1 166 ? -5.273 18.281 23.516 1 98.5 166 LYS A O 1
ATOM 1284 N N . PHE A 1 167 ? -6.898 16.766 23.406 1 98.31 167 PHE A N 1
ATOM 1285 C CA . PHE A 1 167 ? -5.988 15.664 23.094 1 98.31 167 PHE A CA 1
ATOM 1286 C C . PHE A 1 167 ? -5.258 15.938 21.781 1 98.31 167 PHE A C 1
ATOM 1288 O O . PHE A 1 167 ? -4.031 15.852 21.719 1 98.31 167 PHE A O 1
ATOM 1295 N N . LEU A 1 168 ? -5.969 16.344 20.719 1 98.56 168 LEU A N 1
ATOM 1296 C CA . LEU A 1 168 ? -5.398 16.609 19.406 1 98.56 168 LEU A CA 1
ATOM 1297 C C . LEU A 1 168 ? -4.516 17.844 19.438 1 98.56 168 LEU A C 1
ATOM 1299 O O . LEU A 1 168 ? -3.494 17.906 18.75 1 98.56 168 LEU A O 1
ATOM 1303 N N . GLN A 1 169 ? -4.922 18.828 20.234 1 98.69 169 GLN A N 1
ATOM 1304 C CA . GLN A 1 169 ? -4.066 20 20.422 1 98.69 169 GLN A CA 1
ATOM 1305 C C . GLN A 1 169 ? -2.723 19.594 21.031 1 98.69 169 GLN A C 1
ATOM 1307 O O . GLN A 1 169 ? -1.674 20.078 20.609 1 98.69 169 GLN A O 1
ATOM 1312 N N . GLY A 1 170 ? -2.818 18.734 22.016 1 98.56 170 GLY A N 1
ATOM 1313 C CA . GLY A 1 170 ? -1.588 18.25 22.625 1 98.56 170 GLY A CA 1
ATOM 1314 C C . GLY A 1 170 ? -0.671 17.562 21.625 1 98.56 170 GLY A C 1
ATOM 1315 O O . GLY A 1 170 ? 0.535 17.812 21.609 1 98.56 170 GLY A O 1
ATOM 1316 N N . TRP A 1 171 ? -1.171 16.719 20.844 1 98.69 171 TRP A N 1
ATOM 1317 C CA . TRP A 1 171 ? -0.392 16.031 19.812 1 98.69 171 TRP A CA 1
ATOM 1318 C C . TRP A 1 171 ? 0.191 17.047 18.812 1 98.69 171 TRP A C 1
ATOM 1320 O O . TRP A 1 171 ? 1.373 16.969 18.469 1 98.69 171 TRP A O 1
ATOM 1330 N N . LEU A 1 172 ? -0.665 17.969 18.359 1 98.69 172 LEU A N 1
ATOM 1331 C CA . LEU A 1 172 ? -0.239 18.953 17.375 1 98.69 172 LEU A CA 1
ATOM 1332 C C . LEU A 1 172 ? 0.89 19.812 17.922 1 98.69 172 LEU A C 1
ATOM 1334 O O . LEU A 1 172 ? 1.829 20.156 17.188 1 98.69 172 LEU A O 1
ATOM 1338 N N . ASP A 1 173 ? 0.8 20.188 19.203 1 98.62 173 ASP A N 1
ATOM 1339 C CA . ASP A 1 173 ? 1.866 20.953 19.844 1 98.62 173 ASP A CA 1
ATOM 1340 C C . ASP A 1 173 ? 3.195 20.203 19.781 1 98.62 173 ASP A C 1
ATOM 1342 O O . ASP A 1 173 ? 4.242 20.812 19.516 1 98.62 173 ASP A O 1
ATOM 1346 N N . ARG A 1 174 ? 3.16 18.953 19.953 1 98.5 174 ARG A N 1
ATOM 1347 C CA . ARG A 1 174 ? 4.375 18.156 19.891 1 98.5 174 ARG A CA 1
ATOM 1348 C C . ARG A 1 174 ? 4.895 18.062 18.469 1 98.5 174 ARG A C 1
ATOM 1350 O O . ARG A 1 174 ? 6.105 18.094 18.234 1 98.5 174 ARG A O 1
ATOM 1357 N N . TYR A 1 175 ? 3.99 17.906 17.547 1 98.5 175 TYR A N 1
ATOM 1358 C CA . TYR A 1 175 ? 4.371 17.875 16.141 1 98.5 175 TYR A CA 1
ATOM 1359 C C . TYR A 1 175 ? 5.023 19.172 15.711 1 98.5 175 TYR A C 1
ATOM 1361 O O . TYR A 1 175 ? 6.062 19.172 15.047 1 98.5 175 TYR A O 1
ATOM 1369 N N . VAL A 1 176 ? 4.453 20.25 16.078 1 98.12 176 VAL A N 1
ATOM 1370 C CA . VAL A 1 176 ? 4.973 21.578 15.766 1 98.12 176 VAL A CA 1
ATOM 1371 C C . VAL A 1 176 ? 6.375 21.734 16.359 1 98.12 176 VAL A C 1
ATOM 1373 O O . VAL A 1 176 ? 7.297 22.172 15.664 1 98.12 176 VAL A O 1
ATOM 1376 N N . ALA A 1 177 ? 6.52 21.328 17.578 1 97.88 177 ALA A N 1
ATOM 1377 C CA . ALA A 1 177 ? 7.828 21.406 18.219 1 97.88 177 ALA A CA 1
ATOM 1378 C C . ALA A 1 177 ? 8.844 20.516 17.5 1 97.88 177 ALA A C 1
ATOM 1380 O O . ALA A 1 177 ? 10.008 20.891 17.344 1 97.88 177 ALA A O 1
ATOM 1381 N N . TRP A 1 178 ? 8.352 19.406 17.094 1 97.81 178 TRP A N 1
ATOM 1382 C CA . TRP A 1 178 ? 9.195 18.438 16.391 1 97.81 178 TRP A CA 1
ATOM 1383 C C . TRP A 1 178 ? 9.719 19.031 15.078 1 97.81 178 TRP A C 1
ATOM 1385 O O . TRP A 1 178 ? 10.922 19.016 14.82 1 97.81 178 TRP A O 1
ATOM 1395 N N . VAL A 1 179 ? 8.844 19.609 14.297 1 97.69 179 VAL A N 1
ATOM 1396 C CA . VAL A 1 179 ? 9.195 20.219 13.008 1 97.69 179 VAL A CA 1
ATOM 1397 C C . VAL A 1 179 ? 10.117 21.406 13.234 1 97.69 179 VAL A C 1
ATOM 1399 O O . VAL A 1 179 ? 11.141 21.547 12.547 1 97.69 179 VAL A O 1
ATOM 1402 N N . THR A 1 180 ? 9.844 22.234 14.195 1 96.81 180 THR A N 1
ATOM 1403 C CA . THR A 1 180 ? 10.625 23.438 14.453 1 96.81 180 THR A CA 1
ATOM 1404 C C . THR A 1 180 ? 12.047 23.078 14.875 1 96.81 180 THR A C 1
ATOM 1406 O O . THR A 1 180 ? 13.008 23.719 14.453 1 96.81 180 THR A O 1
ATOM 1409 N N . ARG A 1 181 ? 12.148 22 15.609 1 95.75 181 ARG A N 1
ATOM 1410 C CA . ARG A 1 181 ? 13.453 21.578 16.125 1 95.75 181 ARG A CA 1
ATOM 1411 C C . ARG A 1 181 ? 14.328 21.016 15.023 1 95.75 181 ARG A C 1
ATOM 1413 O O . ARG A 1 181 ? 15.539 21.25 15 1 95.75 181 ARG A O 1
ATOM 1420 N N . LEU A 1 182 ? 13.711 20.312 14.102 1 93 182 LEU A N 1
ATOM 1421 C CA . LEU A 1 182 ? 14.508 19.578 13.133 1 93 182 LEU A CA 1
ATOM 1422 C C . LEU A 1 182 ? 14.656 20.359 11.836 1 93 182 LEU A C 1
ATOM 1424 O O . LEU A 1 182 ? 15.57 20.109 11.047 1 93 182 LEU A O 1
ATOM 1428 N N . ALA A 1 183 ? 13.703 21.156 11.438 1 81 183 ALA A N 1
ATOM 1429 C CA . ALA A 1 183 ? 13.789 21.984 10.234 1 81 183 ALA A CA 1
ATOM 1430 C C . ALA A 1 183 ? 14.695 23.188 10.461 1 81 183 ALA A C 1
ATOM 1432 O O . ALA A 1 183 ? 15.211 23.766 9.508 1 81 183 ALA A O 1
ATOM 1433 N N . GLY A 1 184 ? 14.883 23.609 11.742 1 63.16 184 GLY A N 1
ATOM 1434 C CA . GLY A 1 184 ? 15.75 24.719 12.078 1 63.16 184 GLY A CA 1
ATOM 1435 C C . GLY A 1 184 ? 17.203 24.312 12.266 1 63.16 184 GLY A C 1
ATOM 1436 O O . GLY A 1 184 ? 17.5 23.125 12.375 1 63.16 184 GLY A O 1
ATOM 1437 N N . MET B 1 1 ? -8.961 -35.344 -14.25 1 71.25 1 MET B N 1
ATOM 1438 C CA . MET B 1 1 ? -8.547 -34.625 -13.047 1 71.25 1 MET B CA 1
ATOM 1439 C C . MET B 1 1 ? -9.125 -33.219 -13.031 1 71.25 1 MET B C 1
ATOM 1441 O O . MET B 1 1 ? -9.328 -32.594 -14.086 1 71.25 1 MET B O 1
ATOM 1445 N N . SER B 1 2 ? -9.633 -32.75 -11.977 1 89.5 2 SER B N 1
ATOM 1446 C CA . SER B 1 2 ? -10.227 -31.406 -11.914 1 89.5 2 SER B CA 1
ATOM 1447 C C . SER B 1 2 ? -9.188 -30.328 -12.18 1 89.5 2 SER B C 1
ATOM 1449 O O . SER B 1 2 ? -8.016 -30.484 -11.82 1 89.5 2 SER B O 1
ATOM 1451 N N . THR B 1 3 ? -9.477 -29.391 -12.969 1 95.56 3 THR B N 1
ATOM 1452 C CA . THR B 1 3 ? -8.609 -28.266 -13.289 1 95.56 3 THR B CA 1
ATOM 1453 C C . THR B 1 3 ? -8.758 -27.156 -12.258 1 95.56 3 THR B C 1
ATOM 1455 O O . THR B 1 3 ? -9.875 -26.828 -11.836 1 95.56 3 THR B O 1
ATOM 1458 N N . TYR B 1 4 ? -7.652 -26.672 -11.781 1 97.75 4 TYR B N 1
ATOM 1459 C CA . TYR B 1 4 ? -7.641 -25.594 -10.805 1 97.75 4 TYR B CA 1
ATOM 1460 C C . TYR B 1 4 ? -7.184 -24.281 -11.453 1 97.75 4 TYR B C 1
ATOM 1462 O O . TYR B 1 4 ? -6.082 -24.203 -12 1 97.75 4 TYR B O 1
ATOM 1470 N N . LYS B 1 5 ? -8.023 -23.266 -11.359 1 98.25 5 LYS B N 1
ATOM 1471 C CA . LYS B 1 5 ? -7.699 -21.938 -11.875 1 98.25 5 LYS B CA 1
ATOM 1472 C C . LYS B 1 5 ? -7.039 -21.078 -10.797 1 98.25 5 LYS B C 1
ATOM 1474 O O . LYS B 1 5 ? -7.594 -20.906 -9.711 1 98.25 5 LYS B O 1
ATOM 1479 N N . ILE B 1 6 ? -5.863 -20.578 -11.156 1 98.69 6 ILE B N 1
ATOM 1480 C CA . ILE B 1 6 ? -5.109 -19.75 -10.219 1 98.69 6 ILE B CA 1
ATOM 1481 C C . ILE B 1 6 ? -5.02 -18.312 -10.75 1 98.69 6 ILE B C 1
ATOM 1483 O O . ILE B 1 6 ? -4.52 -18.078 -11.859 1 98.69 6 ILE B O 1
ATOM 1487 N N . ALA B 1 7 ? -5.555 -17.344 -10.055 1 98.81 7 ALA B N 1
ATOM 1488 C CA . ALA B 1 7 ? -5.293 -15.945 -10.367 1 98.81 7 ALA B CA 1
ATOM 1489 C C . ALA B 1 7 ? -3.928 -15.516 -9.844 1 98.81 7 ALA B C 1
ATOM 1491 O O . ALA B 1 7 ? -3.625 -15.688 -8.656 1 98.81 7 ALA B O 1
ATOM 1492 N N . VAL B 1 8 ? -3.094 -14.984 -10.68 1 98.88 8 VAL B N 1
ATOM 1493 C CA . VAL B 1 8 ? -1.724 -14.625 -10.328 1 98.88 8 VAL B CA 1
ATOM 1494 C C . VAL B 1 8 ? -1.587 -13.109 -10.266 1 98.88 8 VAL B C 1
ATOM 1496 O O . VAL B 1 8 ? -1.866 -12.414 -11.242 1 98.88 8 VAL B O 1
ATOM 1499 N N . PHE B 1 9 ? -1.201 -12.625 -9.125 1 98.88 9 PHE B N 1
ATOM 1500 C CA . PHE B 1 9 ? -0.902 -11.211 -8.906 1 98.88 9 PHE B CA 1
ATOM 1501 C C . PHE B 1 9 ? 0.603 -10.984 -8.859 1 98.88 9 PHE B C 1
ATOM 1503 O O . PHE B 1 9 ? 1.278 -11.43 -7.93 1 98.88 9 PHE B O 1
ATOM 1510 N N . VAL B 1 10 ? 1.037 -10.273 -9.883 1 98.44 10 VAL B N 1
ATOM 1511 C CA . VAL B 1 10 ? 2.477 -10.062 -9.992 1 98.44 10 VAL B CA 1
ATOM 1512 C C . VAL B 1 10 ? 2.781 -8.562 -10.016 1 98.44 10 VAL B C 1
ATOM 1514 O O . VAL B 1 10 ? 2.17 -7.812 -10.773 1 98.44 10 VAL B O 1
ATOM 1517 N N . ASP B 1 11 ? 3.635 -8.219 -9.102 1 94.81 11 ASP B N 1
ATOM 1518 C CA . ASP B 1 11 ? 4.348 -6.945 -9.188 1 94.81 11 ASP B CA 1
ATOM 1519 C C . ASP B 1 11 ? 5.84 -7.168 -9.406 1 94.81 11 ASP B C 1
ATOM 1521 O O . ASP B 1 11 ? 6.34 -8.281 -9.242 1 94.81 11 ASP B O 1
ATOM 1525 N N . SER B 1 12 ? 6.512 -6.219 -9.875 1 94.56 12 SER B N 1
ATOM 1526 C CA . SER B 1 12 ? 6.344 -4.801 -10.18 1 94.56 12 SER B CA 1
ATOM 1527 C C . SER B 1 12 ? 5.73 -4.602 -11.562 1 94.56 12 SER B C 1
ATOM 1529 O O . SER B 1 12 ? 5.719 -5.523 -12.383 1 94.56 12 SER B O 1
ATOM 1531 N N . LEU B 1 13 ? 5.328 -3.43 -11.867 1 96.56 13 LEU B N 1
ATOM 1532 C CA . LEU B 1 13 ? 4.66 -3.096 -13.125 1 96.56 13 LEU B CA 1
ATOM 1533 C C . LEU B 1 13 ? 5.676 -2.914 -14.25 1 96.56 13 LEU B C 1
ATOM 1535 O O . LEU B 1 13 ? 5.305 -2.863 -15.422 1 96.56 13 LEU B O 1
ATOM 1539 N N . ARG B 1 14 ? 6.93 -2.852 -13.898 1 96.12 14 ARG B N 1
ATOM 1540 C CA . ARG B 1 14 ? 7.922 -2.639 -14.945 1 96.12 14 ARG B CA 1
ATOM 1541 C C . ARG B 1 14 ? 8 -3.84 -15.875 1 96.12 14 ARG B C 1
ATOM 1543 O O . ARG B 1 14 ? 7.742 -4.973 -15.461 1 96.12 14 ARG B O 1
ATOM 1550 N N . ALA B 1 15 ? 8.445 -3.658 -17.125 1 95.25 15 ALA B N 1
ATOM 1551 C CA . ALA B 1 15 ? 8.516 -4.695 -18.156 1 95.25 15 ALA B CA 1
ATOM 1552 C C . ALA B 1 15 ? 9.5 -5.793 -17.766 1 95.25 15 ALA B C 1
ATOM 1554 O O . ALA B 1 15 ? 9.219 -6.98 -17.953 1 95.25 15 ALA B O 1
ATOM 1555 N N . ALA B 1 16 ? 10.656 -5.434 -17.234 1 94.38 16 ALA B N 1
ATOM 1556 C CA . ALA B 1 16 ? 11.695 -6.391 -16.859 1 94.38 16 ALA B CA 1
ATOM 1557 C C . ALA B 1 16 ? 11.547 -6.805 -15.391 1 94.38 16 ALA B C 1
ATOM 1559 O O . ALA B 1 16 ? 12.516 -6.797 -14.633 1 94.38 16 ALA B O 1
ATOM 1560 N N . SER B 1 17 ? 10.391 -7.227 -15.062 1 95.94 17 SER B N 1
ATOM 1561 C CA . SER B 1 17 ? 10.062 -7.605 -13.695 1 95.94 17 SER B CA 1
ATOM 1562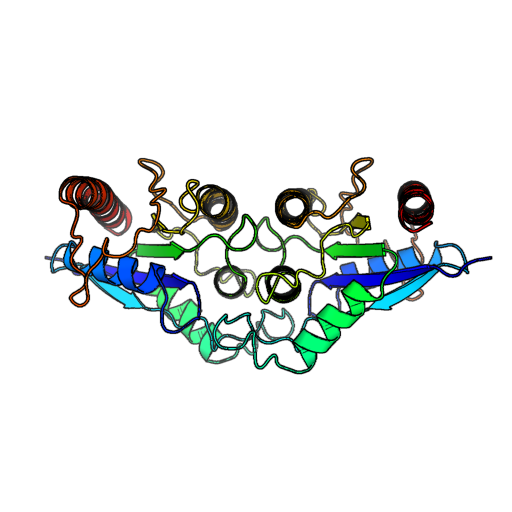 C C . SER B 1 17 ? 10.695 -8.938 -13.32 1 95.94 17 SER B C 1
ATOM 1564 O O . SER B 1 17 ? 10.445 -9.961 -13.969 1 95.94 17 SER B O 1
ATOM 1566 N N . PHE B 1 18 ? 11.492 -8.93 -12.188 1 97.5 18 PHE B N 1
ATOM 1567 C CA . PHE B 1 18 ? 12.055 -10.164 -11.641 1 97.5 18 PHE B CA 1
ATOM 1568 C C . PHE B 1 18 ? 10.945 -11.086 -11.141 1 97.5 18 PHE B C 1
ATOM 1570 O O . PHE B 1 18 ? 11.062 -12.305 -11.242 1 97.5 18 PHE B O 1
ATOM 1577 N N . ASN B 1 19 ? 9.906 -10.516 -10.703 1 98.56 19 ASN B N 1
ATOM 1578 C CA . ASN B 1 19 ? 8.844 -11.312 -10.102 1 98.56 19 ASN B CA 1
ATOM 1579 C C . ASN B 1 19 ? 7.91 -11.891 -11.156 1 98.56 19 ASN B C 1
ATOM 1581 O O . ASN B 1 19 ? 7.312 -12.945 -10.945 1 98.56 19 ASN B O 1
ATOM 1585 N N . LEU B 1 20 ? 7.789 -11.211 -12.312 1 97.94 20 LEU B N 1
ATOM 1586 C CA . LEU B 1 20 ? 7.129 -11.867 -13.438 1 97.94 20 LEU B CA 1
ATOM 1587 C C . LEU B 1 20 ? 7.898 -13.102 -13.875 1 97.94 20 LEU B C 1
ATOM 1589 O O . LEU B 1 20 ? 7.301 -14.156 -14.125 1 97.94 20 LEU B O 1
ATOM 1593 N N . ARG B 1 21 ? 9.211 -13.031 -13.891 1 97.75 21 ARG B N 1
ATOM 1594 C CA . ARG B 1 21 ? 10.047 -14.18 -14.234 1 97.75 21 ARG B CA 1
ATOM 1595 C C . ARG B 1 21 ? 9.859 -15.312 -13.227 1 97.75 21 ARG B C 1
ATOM 1597 O O . ARG B 1 21 ? 9.758 -16.484 -13.602 1 97.75 21 ARG B O 1
ATOM 1604 N N . LEU B 1 22 ? 9.859 -14.945 -11.961 1 98.69 22 LEU B N 1
ATOM 1605 C CA . LEU B 1 22 ? 9.648 -15.938 -10.914 1 98.69 22 LEU B CA 1
ATOM 1606 C C . LEU B 1 22 ? 8.289 -16.609 -11.062 1 98.69 22 LEU B C 1
ATOM 1608 O O . LEU B 1 22 ? 8.18 -17.828 -10.938 1 98.69 22 LEU B O 1
ATOM 1612 N N . ALA B 1 23 ? 7.25 -15.82 -11.32 1 98.81 23 ALA B N 1
ATOM 1613 C CA . ALA B 1 23 ? 5.914 -16.375 -11.516 1 98.81 23 ALA B CA 1
ATOM 1614 C C . ALA B 1 23 ? 5.91 -17.391 -12.656 1 98.81 23 ALA B C 1
ATOM 1616 O O . ALA B 1 23 ? 5.387 -18.5 -12.508 1 98.81 23 ALA B O 1
ATOM 1617 N N . ARG B 1 24 ? 6.492 -17 -13.758 1 98.56 24 ARG B N 1
ATOM 1618 C CA . ARG B 1 24 ? 6.551 -17.875 -14.914 1 98.56 24 ARG B CA 1
ATOM 1619 C C . ARG B 1 24 ? 7.324 -19.156 -14.602 1 98.56 24 ARG B C 1
ATOM 1621 O O . ARG B 1 24 ? 6.941 -20.234 -15.039 1 98.56 24 ARG B O 1
ATOM 1628 N N . ALA B 1 25 ? 8.406 -19.016 -13.906 1 98.81 25 ALA B N 1
ATOM 1629 C CA . ALA B 1 25 ? 9.195 -20.172 -13.5 1 98.81 25 ALA B CA 1
ATOM 1630 C C . ALA B 1 25 ? 8.367 -21.125 -12.641 1 98.81 25 ALA B C 1
ATOM 1632 O O . ALA B 1 25 ? 8.422 -22.344 -12.82 1 98.81 25 ALA B O 1
ATOM 1633 N N . LEU B 1 26 ? 7.633 -20.609 -11.711 1 98.81 26 LEU B N 1
ATOM 1634 C CA . LEU B 1 26 ? 6.785 -21.422 -10.836 1 98.81 26 LEU B CA 1
ATOM 1635 C C . LEU B 1 26 ? 5.699 -22.125 -11.641 1 98.81 26 LEU B C 1
ATOM 1637 O O . LEU B 1 26 ? 5.375 -23.297 -11.367 1 98.81 26 LEU B O 1
ATOM 1641 N N . GLU B 1 27 ? 5.113 -21.406 -12.57 1 98.69 27 GLU B N 1
ATOM 1642 C CA . GLU B 1 27 ? 4.09 -21.984 -13.43 1 98.69 27 GLU B CA 1
ATOM 1643 C C . GLU B 1 27 ? 4.617 -23.219 -14.164 1 98.69 27 GLU B C 1
ATOM 1645 O O . GLU B 1 27 ? 3.896 -24.219 -14.32 1 98.69 27 GLU B O 1
ATOM 1650 N N . LYS B 1 28 ? 5.859 -23.219 -14.547 1 98.25 28 LYS B N 1
ATOM 1651 C CA . LYS B 1 28 ? 6.48 -24.344 -15.25 1 98.25 28 LYS B CA 1
ATOM 1652 C C . LYS B 1 28 ? 6.641 -25.547 -14.328 1 98.25 28 LYS B C 1
ATOM 1654 O O . LYS B 1 28 ? 6.617 -26.688 -14.781 1 98.25 28 LYS B O 1
ATOM 1659 N N . LEU B 1 29 ? 6.801 -25.297 -13.094 1 98.44 29 LEU B N 1
ATOM 1660 C CA . LEU B 1 29 ? 7.031 -26.344 -12.117 1 98.44 29 LEU B CA 1
ATOM 1661 C C . LEU B 1 29 ? 5.715 -26.984 -11.68 1 98.44 29 LEU B C 1
ATOM 1663 O O . LEU B 1 29 ? 5.703 -28.047 -11.07 1 98.44 29 LEU B O 1
ATOM 1667 N N . ALA B 1 30 ? 4.57 -26.328 -11.93 1 98.5 30 ALA B N 1
ATOM 1668 C CA . ALA B 1 30 ? 3.266 -26.734 -11.414 1 98.5 30 ALA B CA 1
ATOM 1669 C C . ALA B 1 30 ? 2.715 -27.922 -12.203 1 98.5 30 ALA B C 1
ATOM 1671 O O . ALA B 1 30 ? 3.076 -28.125 -13.359 1 98.5 30 ALA B O 1
ATOM 1672 N N . PRO B 1 31 ? 1.831 -28.734 -11.547 1 97.94 31 PRO B N 1
ATOM 1673 C CA . PRO B 1 31 ? 1.176 -29.812 -12.297 1 97.94 31 PRO B CA 1
ATOM 1674 C C . PRO B 1 31 ? 0.321 -29.281 -13.453 1 97.94 31 PRO B C 1
ATOM 1676 O O . PRO B 1 31 ? -0.153 -28.141 -13.406 1 97.94 31 PRO B O 1
ATOM 1679 N N . ALA B 1 32 ? 0.034 -30.078 -14.43 1 97.31 32 ALA B N 1
ATOM 1680 C CA . ALA B 1 32 ? -0.6 -29.688 -15.688 1 97.31 32 ALA B CA 1
ATOM 1681 C C . ALA B 1 32 ? -2.041 -29.25 -15.461 1 97.31 32 ALA B C 1
ATOM 1683 O O . ALA B 1 32 ? -2.6 -28.5 -16.266 1 97.31 32 ALA B O 1
ATOM 1684 N N . ASN B 1 33 ? -2.637 -29.719 -14.383 1 97.44 33 ASN B N 1
ATOM 1685 C CA . ASN B 1 33 ? -4.039 -29.375 -14.164 1 97.44 33 ASN B CA 1
ATOM 1686 C C . ASN B 1 33 ? -4.18 -28.062 -13.383 1 97.44 33 ASN B C 1
ATOM 1688 O O . ASN B 1 33 ? -5.281 -27.703 -12.969 1 97.44 33 ASN B O 1
ATOM 1692 N N . PHE B 1 34 ? -3.139 -27.406 -13.094 1 98.31 34 PHE B N 1
ATOM 1693 C CA . PHE B 1 34 ? -3.164 -26.047 -12.594 1 98.31 34 PHE B CA 1
ATOM 1694 C C . PHE B 1 34 ? -2.996 -25.047 -13.734 1 98.31 34 PHE B C 1
ATOM 1696 O O . PHE B 1 34 ? -2.002 -25.078 -14.461 1 98.31 34 PHE B O 1
ATOM 1703 N N . GLU B 1 35 ? -3.975 -24.156 -13.875 1 98.38 35 GLU B N 1
ATOM 1704 C CA . GLU B 1 35 ? -3.961 -23.109 -14.891 1 98.38 35 GLU B CA 1
ATOM 1705 C C . GLU B 1 35 ? -3.797 -21.734 -14.266 1 98.38 35 GLU B C 1
ATOM 1707 O O . GLU B 1 35 ? -4.531 -21.375 -13.344 1 98.38 35 GLU B O 1
ATOM 1712 N N . PHE B 1 36 ? -2.887 -20.969 -14.805 1 98.62 36 PHE B N 1
ATOM 1713 C CA . PHE B 1 36 ? -2.545 -19.688 -14.219 1 98.62 36 PHE B CA 1
ATOM 1714 C C . PHE B 1 36 ? -3.037 -18.547 -15.102 1 98.62 36 PHE B C 1
ATOM 1716 O O . PHE B 1 36 ? -2.779 -18.531 -16.312 1 98.62 36 PHE B O 1
ATOM 1723 N N . GLU B 1 37 ? -3.746 -17.656 -14.508 1 98.5 37 GLU B N 1
ATOM 1724 C CA . GLU B 1 37 ? -4.23 -16.453 -15.18 1 98.5 37 GLU B CA 1
ATOM 1725 C C . GLU B 1 37 ? -3.689 -15.195 -14.508 1 98.5 37 GLU B C 1
ATOM 1727 O O . GLU B 1 37 ? -4.039 -14.906 -13.359 1 98.5 37 GLU B O 1
ATOM 1732 N N . HIS B 1 38 ? -2.91 -14.469 -15.234 1 98.38 38 HIS B N 1
ATOM 1733 C CA . HIS B 1 38 ? -2.328 -13.25 -14.688 1 98.38 38 HIS B CA 1
ATOM 1734 C C . HIS B 1 38 ? -3.344 -12.109 -14.672 1 98.38 38 HIS B C 1
ATOM 1736 O O . HIS B 1 38 ? -4.059 -11.898 -15.648 1 98.38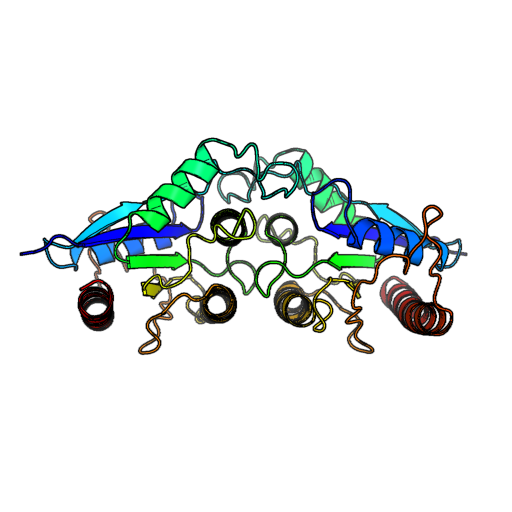 38 HIS B O 1
ATOM 1742 N N . VAL B 1 39 ? -3.395 -11.414 -13.562 1 98.5 39 VAL B N 1
ATOM 1743 C CA . VAL B 1 39 ? -4.277 -10.266 -13.391 1 98.5 39 VAL B CA 1
ATOM 1744 C C . VAL B 1 39 ? -3.553 -8.984 -13.805 1 98.5 39 VAL B C 1
ATOM 1746 O O . VAL B 1 39 ? -2.404 -8.766 -13.406 1 98.5 39 VAL B O 1
ATOM 1749 N N . SER B 1 40 ? -4.16 -8.18 -14.617 1 97.75 40 SER B N 1
ATOM 1750 C CA . SER B 1 40 ? -3.592 -6.891 -14.977 1 97.75 40 SER B CA 1
ATOM 1751 C C . SER B 1 40 ? -3.742 -5.879 -13.844 1 97.75 40 SER B C 1
ATOM 1753 O O . SER B 1 40 ? -4.859 -5.578 -13.422 1 97.75 40 SER B O 1
ATOM 1755 N N . LEU B 1 41 ? -2.656 -5.336 -13.391 1 98.06 41 LEU B N 1
ATOM 1756 C CA . LEU B 1 41 ? -2.699 -4.43 -12.25 1 98.06 41 LEU B CA 1
ATOM 1757 C C . LEU B 1 41 ? -2.49 -2.984 -12.703 1 98.06 41 LEU B C 1
ATOM 1759 O O . LEU B 1 41 ? -3.004 -2.057 -12.07 1 98.06 41 LEU B O 1
ATOM 1763 N N . GLY B 1 42 ? -1.768 -2.791 -13.758 1 97.06 42 GLY B N 1
ATOM 1764 C CA . GLY B 1 42 ? -1.29 -1.477 -14.164 1 97.06 42 GLY B CA 1
ATOM 1765 C C . GLY B 1 42 ? -2.387 -0.586 -14.711 1 97.06 42 GLY B C 1
ATOM 1766 O O . GLY B 1 42 ? -2.256 0.64 -14.719 1 97.06 42 GLY B O 1
ATOM 1767 N N . ASP B 1 43 ? -3.461 -1.165 -15.164 1 97 43 ASP B N 1
ATOM 1768 C CA . ASP B 1 43 ? -4.527 -0.391 -15.789 1 97 43 ASP B CA 1
ATOM 1769 C C . ASP B 1 43 ? -5.676 -0.147 -14.812 1 97 43 ASP B C 1
ATOM 1771 O O . ASP B 1 43 ? -6.699 0.434 -15.188 1 97 43 ASP B O 1
ATOM 1775 N N . VAL B 1 44 ? -5.582 -0.597 -13.633 1 98 44 VAL B N 1
ATOM 1776 C CA . VAL B 1 44 ? -6.605 -0.403 -12.609 1 98 44 VAL B CA 1
ATOM 1777 C C . VAL B 1 44 ? -6.441 0.971 -11.961 1 98 44 VAL B C 1
ATOM 1779 O O . VAL B 1 44 ? -5.387 1.276 -11.398 1 98 44 VAL B O 1
ATOM 1782 N N . PRO B 1 45 ? -7.434 1.857 -12.031 1 97.75 45 PRO B N 1
ATOM 1783 C CA . PRO B 1 45 ? -7.305 3.164 -11.383 1 97.75 45 PRO B CA 1
ATOM 1784 C C . PRO B 1 45 ? -7.18 3.057 -9.867 1 97.75 45 PRO B C 1
ATOM 1786 O O . PRO B 1 45 ? -7.621 2.068 -9.273 1 97.75 45 PRO B O 1
ATOM 1789 N N . LEU B 1 46 ? -6.574 4.023 -9.273 1 98.31 46 LEU B N 1
ATOM 1790 C CA . LEU B 1 46 ? -6.504 4.055 -7.816 1 98.31 46 LEU B CA 1
ATOM 1791 C C . LEU B 1 46 ? -7.895 3.975 -7.203 1 98.31 46 LEU B C 1
ATOM 1793 O 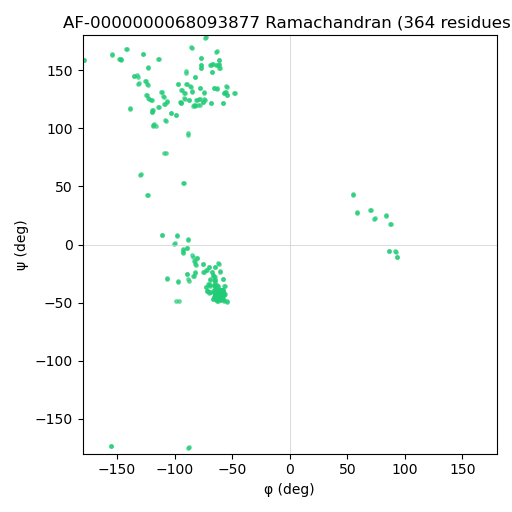O . LEU B 1 46 ? -8.828 4.621 -7.68 1 98.31 46 LEU B O 1
ATOM 1797 N N . TYR B 1 47 ? -7.996 3.178 -6.191 1 98.38 47 TYR B N 1
ATOM 1798 C CA . TYR B 1 47 ? -9.273 2.975 -5.523 1 98.38 47 TYR B CA 1
ATOM 1799 C C . TYR B 1 47 ? -9.844 4.297 -5.023 1 98.38 47 TYR B C 1
ATOM 1801 O O . TYR B 1 47 ? -9.133 5.098 -4.414 1 98.38 47 TYR B O 1
ATOM 1809 N N . ASN B 1 48 ? -11.031 4.566 -5.301 1 98.31 48 ASN B N 1
ATOM 1810 C CA . ASN B 1 48 ? -11.867 5.672 -4.848 1 98.31 48 ASN B CA 1
ATOM 1811 C C . ASN B 1 48 ? -13.281 5.203 -4.523 1 98.31 48 ASN B C 1
ATOM 1813 O O . ASN B 1 48 ? -14 4.715 -5.402 1 98.31 48 ASN B O 1
ATOM 1817 N N . GLN B 1 49 ? -13.648 5.34 -3.314 1 97.25 49 GLN B N 1
ATOM 1818 C CA . GLN B 1 49 ? -14.93 4.824 -2.852 1 97.25 49 GLN B CA 1
ATOM 1819 C C . GLN B 1 49 ? -16.078 5.422 -3.654 1 97.25 49 GLN B C 1
ATOM 1821 O O . GLN B 1 49 ? -17.125 4.793 -3.807 1 97.25 49 GLN B O 1
ATOM 1826 N N . ASP B 1 50 ? -15.914 6.633 -4.152 1 97.88 50 ASP B N 1
ATOM 1827 C CA . ASP B 1 50 ? -16.969 7.293 -4.926 1 97.88 50 ASP B CA 1
ATOM 1828 C C . ASP B 1 50 ? -17.281 6.508 -6.199 1 97.88 50 ASP B C 1
ATOM 1830 O O . ASP B 1 50 ? -18.328 6.719 -6.82 1 97.88 50 ASP B O 1
ATOM 1834 N N . HIS B 1 51 ? -16.375 5.582 -6.578 1 97.31 51 HIS B N 1
ATOM 1835 C CA . HIS B 1 51 ? -16.547 4.891 -7.852 1 97.31 51 HIS B CA 1
ATOM 1836 C C . HIS B 1 51 ? -16.891 3.418 -7.637 1 97.31 51 HIS B C 1
ATOM 1838 O O . HIS B 1 51 ? -16.938 2.645 -8.594 1 97.31 51 HIS B O 1
ATOM 1844 N N . GLU B 1 52 ? -17.141 2.979 -6.453 1 95.25 52 GLU B N 1
ATOM 1845 C CA . GLU B 1 52 ? -17.328 1.56 -6.168 1 95.25 52 GLU B CA 1
ATOM 1846 C C . GLU B 1 52 ? -18.594 1.021 -6.844 1 95.25 52 GLU B C 1
ATOM 1848 O O . GLU B 1 52 ? -18.641 -0.155 -7.211 1 95.25 52 GLU B O 1
ATOM 1853 N N . ASN B 1 53 ? -19.594 1.918 -6.984 1 93.62 53 ASN B N 1
ATOM 1854 C CA . ASN B 1 53 ? -20.844 1.476 -7.586 1 93.62 53 ASN B CA 1
ATOM 1855 C C . ASN B 1 53 ? -20.859 1.707 -9.094 1 93.62 53 ASN B C 1
ATOM 1857 O O . ASN B 1 53 ? -21.812 1.342 -9.781 1 93.62 53 ASN B O 1
ATOM 1861 N N . ASP B 1 54 ? -19.938 2.33 -9.609 1 95 54 ASP B N 1
ATOM 1862 C CA . ASP B 1 54 ? -19.656 2.496 -11.031 1 95 54 ASP B CA 1
ATOM 1863 C C . ASP B 1 54 ? -18.188 2.152 -11.344 1 95 54 ASP B C 1
ATOM 1865 O O . ASP B 1 54 ? -17.453 2.984 -11.867 1 95 54 ASP B O 1
ATOM 1869 N N . MET B 1 55 ? -17.891 0.959 -11.055 1 96.25 55 MET B N 1
ATOM 1870 C CA . MET B 1 55 ? -16.516 0.476 -11.102 1 96.25 55 MET B CA 1
ATOM 1871 C C . MET B 1 55 ? -15.984 0.484 -12.531 1 96.25 55 MET B C 1
ATOM 1873 O O . MET B 1 55 ? -16.688 0.077 -13.461 1 96.25 55 MET B O 1
ATOM 1877 N N . ALA B 1 56 ? -14.742 0.994 -12.648 1 97.19 56 ALA B N 1
ATOM 1878 C CA . ALA B 1 56 ? -14.078 0.927 -13.953 1 97.19 56 ALA B CA 1
ATOM 1879 C C . ALA B 1 56 ? -13.898 -0.52 -14.398 1 97.19 56 ALA B C 1
ATOM 1881 O O . ALA B 1 56 ? -13.727 -1.419 -13.578 1 97.19 56 ALA B O 1
ATOM 1882 N N . ALA B 1 57 ? -13.859 -0.828 -15.664 1 98.31 57 ALA B N 1
ATOM 1883 C CA . ALA B 1 57 ? -13.828 -2.162 -16.266 1 98.31 57 ALA B CA 1
ATOM 1884 C C . ALA B 1 57 ? -12.625 -2.955 -15.75 1 98.31 57 ALA B C 1
ATOM 1886 O O . ALA B 1 57 ? -12.758 -4.125 -15.383 1 98.31 57 ALA B O 1
ATOM 1887 N N . PRO B 1 58 ? -11.422 -2.297 -15.672 1 98.44 58 PRO B N 1
ATOM 1888 C CA . PRO B 1 58 ? -10.281 -3.082 -15.195 1 98.44 58 PRO B CA 1
ATOM 1889 C C . PRO B 1 58 ? -10.461 -3.561 -13.75 1 98.44 58 PRO B C 1
ATOM 1891 O O . PRO B 1 58 ? -10.031 -4.664 -13.406 1 98.44 58 PRO B O 1
ATOM 1894 N N . ALA B 1 59 ? -11.078 -2.789 -12.906 1 98.31 59 ALA B N 1
ATOM 1895 C CA . ALA B 1 59 ? -11.328 -3.184 -11.523 1 98.31 59 ALA B CA 1
ATOM 1896 C C . ALA B 1 59 ? -12.367 -4.297 -11.453 1 98.31 59 ALA B C 1
ATOM 1898 O O . ALA B 1 59 ? -12.227 -5.242 -10.672 1 98.31 59 ALA B O 1
ATOM 1899 N N . ALA B 1 60 ? -13.391 -4.148 -12.273 1 98.19 60 ALA B N 1
ATOM 1900 C CA . ALA B 1 60 ? -14.414 -5.191 -12.328 1 98.19 60 ALA B CA 1
ATOM 1901 C C . ALA B 1 60 ? -13.82 -6.516 -12.797 1 98.19 60 ALA B C 1
ATOM 1903 O O . ALA B 1 60 ? -14.141 -7.574 -12.25 1 98.19 60 ALA B O 1
ATOM 1904 N N . LYS B 1 61 ? -13.039 -6.426 -13.789 1 98.5 61 LYS B N 1
ATOM 1905 C CA . LYS B 1 61 ? -12.391 -7.625 -14.32 1 98.5 61 LYS B CA 1
ATOM 1906 C C . LYS B 1 61 ? -11.523 -8.297 -13.266 1 98.5 61 LYS B C 1
ATOM 1908 O O . LYS B 1 61 ? -11.547 -9.516 -13.117 1 98.5 61 LYS B O 1
ATOM 1913 N N . LEU B 1 62 ? -10.773 -7.508 -12.594 1 98.12 62 LEU B N 1
ATOM 1914 C CA . LEU B 1 62 ? -9.938 -7.977 -11.492 1 98.12 62 LEU B CA 1
ATOM 1915 C C . LEU B 1 62 ? -10.773 -8.734 -10.461 1 98.12 62 LEU B C 1
ATOM 1917 O O . LEU B 1 62 ? -10.414 -9.836 -10.055 1 98.12 62 LEU B O 1
ATOM 1921 N N . LYS B 1 63 ? -11.875 -8.195 -10.039 1 98.25 63 LYS B N 1
ATOM 1922 C CA . LYS B 1 63 ? -12.75 -8.812 -9.047 1 98.25 63 LYS B CA 1
ATOM 1923 C C . LYS B 1 63 ? -13.297 -10.148 -9.547 1 98.25 63 LYS B C 1
ATOM 1925 O O . LYS B 1 63 ? -13.375 -11.117 -8.789 1 98.25 63 LYS B O 1
ATOM 1930 N N . GLN B 1 64 ? -13.641 -10.148 -10.805 1 98.25 64 GLN B N 1
ATOM 1931 C CA . GLN B 1 64 ? -14.172 -11.375 -11.391 1 98.25 64 GLN B CA 1
ATOM 1932 C C . GLN B 1 64 ? -13.109 -12.469 -11.43 1 98.25 64 GLN B C 1
ATOM 1934 O O . GLN B 1 64 ? -13.406 -13.641 -11.18 1 98.25 64 GLN B O 1
ATOM 1939 N N . GLN B 1 65 ? -11.891 -12.102 -11.727 1 98.56 65 GLN B N 1
ATOM 1940 C CA . GLN B 1 65 ? -10.812 -13.078 -11.766 1 98.56 65 GLN B CA 1
ATOM 1941 C C . GLN B 1 65 ? -10.57 -13.688 -10.383 1 98.56 65 GLN B C 1
ATOM 1943 O O . GLN B 1 65 ? -10.305 -14.883 -10.266 1 98.56 65 GLN B O 1
ATOM 1948 N N . ILE B 1 66 ? -10.68 -12.891 -9.352 1 98.62 66 ILE B N 1
ATOM 1949 C CA . ILE B 1 66 ? -10.555 -13.383 -7.984 1 98.62 66 ILE B CA 1
ATOM 1950 C C . ILE B 1 66 ? -11.688 -14.367 -7.684 1 98.62 66 ILE B C 1
ATOM 1952 O O . ILE B 1 66 ? -11.445 -15.477 -7.199 1 98.62 66 ILE B O 1
ATOM 1956 N N . ALA B 1 67 ? -12.883 -13.93 -8.047 1 97.06 67 ALA B N 1
ATOM 1957 C CA . ALA B 1 67 ? -14.07 -14.734 -7.754 1 97.06 67 ALA B CA 1
ATOM 1958 C C . ALA B 1 67 ? -14.008 -16.078 -8.461 1 97.06 67 ALA B C 1
ATOM 1960 O O . ALA B 1 67 ? -14.406 -17.109 -7.891 1 97.06 67 ALA B O 1
ATOM 1961 N N . ASP B 1 68 ? -13.477 -16.109 -9.617 1 97.31 68 ASP B N 1
ATOM 1962 C CA . ASP B 1 68 ? -13.477 -17.312 -10.453 1 97.31 68 ASP B CA 1
ATOM 1963 C C . ASP B 1 68 ? -12.336 -18.25 -10.062 1 97.31 68 ASP B C 1
ATOM 1965 O O . ASP B 1 68 ? -12.328 -19.406 -10.461 1 97.31 68 ASP B O 1
ATOM 1969 N N . ALA B 1 69 ? -11.438 -17.797 -9.336 1 98.31 69 ALA B N 1
ATOM 1970 C CA . ALA B 1 69 ? -10.211 -18.562 -9.078 1 98.31 69 ALA B CA 1
ATOM 1971 C C . ALA B 1 69 ? -10.422 -19.578 -7.969 1 98.31 69 ALA B C 1
ATOM 1973 O O . ALA B 1 69 ? -11.141 -19.312 -7 1 98.31 69 ALA B O 1
ATOM 1974 N N . HIS B 1 70 ? -9.758 -20.734 -8.141 1 98 70 HIS B N 1
ATOM 1975 C CA . HIS B 1 70 ? -9.703 -21.75 -7.09 1 98 70 HIS B CA 1
ATOM 1976 C C . HIS B 1 70 ? -8.617 -21.422 -6.07 1 98 70 HIS B C 1
ATOM 1978 O O . HIS B 1 70 ? -8.672 -21.875 -4.93 1 98 70 HIS B O 1
ATOM 1984 N N . GLY B 1 71 ? -7.633 -20.672 -6.457 1 98.38 71 GLY B N 1
ATOM 1985 C CA . GLY B 1 71 ? -6.531 -20.188 -5.641 1 98.38 71 GLY B CA 1
ATOM 1986 C C . GLY B 1 71 ? -5.914 -18.906 -6.16 1 98.38 71 GLY B C 1
ATOM 1987 O O . GLY B 1 71 ? -6.148 -18.516 -7.305 1 98.38 71 GLY B O 1
ATOM 1988 N N . ILE B 1 72 ? -5.191 -18.297 -5.297 1 98.81 72 ILE B N 1
ATOM 1989 C CA . ILE B 1 72 ? -4.496 -17.062 -5.637 1 98.81 72 ILE B CA 1
ATOM 1990 C C . ILE B 1 72 ? -2.998 -17.219 -5.379 1 98.81 72 ILE B C 1
ATOM 1992 O O . ILE B 1 72 ? -2.596 -17.797 -4.367 1 98.81 72 ILE B O 1
ATOM 1996 N N . LEU B 1 73 ? -2.199 -16.75 -6.258 1 98.88 73 LEU B N 1
ATOM 1997 C CA . LEU B 1 73 ? -0.751 -16.703 -6.094 1 98.88 73 LEU B CA 1
ATOM 1998 C C . LEU B 1 73 ? -0.246 -15.266 -6.148 1 98.88 73 LEU B C 1
ATOM 2000 O O . LEU B 1 73 ? -0.392 -14.594 -7.172 1 98.88 73 LEU B O 1
ATOM 2004 N N . PHE B 1 74 ? 0.262 -14.805 -5.066 1 98.94 74 PHE B N 1
ATOM 2005 C CA . PHE B 1 74 ? 0.912 -13.5 -5.02 1 98.94 74 PHE B CA 1
ATOM 2006 C C . PHE B 1 74 ? 2.416 -13.641 -5.223 1 98.94 74 PHE B C 1
ATOM 2008 O O . PHE B 1 74 ? 3.084 -14.367 -4.484 1 98.94 74 PHE B O 1
ATOM 2015 N N . VAL B 1 75 ? 2.947 -13 -6.211 1 98.81 75 VAL B N 1
ATOM 2016 C CA . VAL B 1 75 ? 4.379 -12.906 -6.469 1 98.81 75 VAL B CA 1
ATOM 2017 C C . VAL B 1 75 ? 4.824 -11.445 -6.418 1 98.81 75 VAL B C 1
ATOM 2019 O O . VAL B 1 75 ? 4.617 -10.695 -7.371 1 98.81 75 VAL B O 1
ATOM 2022 N N . THR B 1 76 ? 5.441 -11.07 -5.309 1 98.62 76 THR B N 1
ATOM 2023 C CA . THR B 1 76 ? 5.531 -9.641 -5.062 1 98.62 76 THR B CA 1
ATOM 2024 C C . THR B 1 76 ? 6.961 -9.242 -4.711 1 98.62 76 THR B C 1
ATOM 2026 O O . THR B 1 76 ? 7.656 -9.961 -3.992 1 98.62 76 THR B O 1
ATOM 2029 N N . PRO B 1 77 ? 7.449 -8.094 -5.25 1 98.38 77 PRO B N 1
ATOM 2030 C CA . PRO B 1 77 ? 8.656 -7.469 -4.707 1 98.38 77 PRO B CA 1
ATOM 2031 C C . PRO B 1 77 ? 8.414 -6.785 -3.361 1 98.38 77 PRO B C 1
ATOM 2033 O O . PRO B 1 77 ? 7.332 -6.914 -2.787 1 98.38 77 PRO B O 1
ATOM 2036 N N . GLU B 1 78 ? 9.484 -6.254 -2.836 1 98.19 78 GLU B N 1
ATOM 2037 C CA . GLU B 1 78 ? 9.406 -5.355 -1.688 1 98.19 78 GLU B CA 1
ATOM 2038 C C . GLU B 1 78 ? 9.695 -3.912 -2.096 1 98.19 78 GLU B C 1
ATOM 2040 O O . GLU B 1 78 ? 10.82 -3.582 -2.469 1 98.19 78 GLU B O 1
ATOM 2045 N N . HIS B 1 79 ? 8.648 -3.086 -2.135 1 97.69 79 HIS B N 1
ATOM 2046 C CA . HIS B 1 79 ? 8.812 -1.652 -2.346 1 97.69 79 HIS B CA 1
ATOM 2047 C C . HIS B 1 79 ? 8.758 -0.892 -1.024 1 97.69 79 HIS B C 1
ATOM 2049 O O . HIS B 1 79 ? 7.711 -0.849 -0.371 1 97.69 79 HIS B O 1
ATOM 2055 N N . ASN B 1 80 ? 9.945 -0.327 -0.634 1 97.38 80 ASN B N 1
ATOM 2056 C CA . ASN B 1 80 ? 10.023 0.522 0.549 1 97.38 80 ASN B CA 1
ATOM 2057 C C . ASN B 1 80 ? 9.484 -0.189 1.787 1 97.38 80 ASN B C 1
ATOM 2059 O O . ASN B 1 80 ? 8.641 0.353 2.5 1 97.38 80 ASN B O 1
ATOM 2063 N N . ARG B 1 81 ? 9.844 -1.479 1.946 1 97.88 81 ARG B N 1
ATOM 2064 C CA . ARG B 1 81 ? 9.578 -2.309 3.117 1 97.88 81 ARG B CA 1
ATOM 2065 C C . ARG B 1 81 ? 8.109 -2.715 3.174 1 97.88 81 ARG B C 1
ATOM 2067 O O . ARG B 1 81 ? 7.586 -3.033 4.246 1 97.88 81 ARG B O 1
ATOM 2074 N N . SER B 1 82 ? 7.461 -2.699 2.105 1 98.62 82 SER B N 1
ATOM 2075 C CA . SER B 1 82 ? 6.062 -3.117 2.033 1 98.62 82 SER B CA 1
ATOM 2076 C C . SER B 1 82 ? 5.695 -3.578 0.627 1 98.62 82 SER B C 1
ATOM 2078 O O . SER B 1 82 ? 6.57 -3.74 -0.226 1 98.62 82 SER B O 1
ATOM 2080 N N . ILE B 1 83 ? 4.402 -3.852 0.412 1 98.75 83 ILE B N 1
ATOM 2081 C CA . ILE B 1 83 ? 3.922 -4.27 -0.9 1 98.75 83 ILE B CA 1
ATOM 2082 C C . ILE B 1 83 ? 3.828 -3.061 -1.827 1 98.75 83 ILE B C 1
ATOM 2084 O O . ILE B 1 83 ? 3.705 -1.925 -1.364 1 98.75 83 ILE B O 1
ATOM 2088 N N . PRO B 1 84 ? 3.98 -3.326 -3.146 1 98.69 84 PRO B N 1
ATOM 2089 C CA . PRO B 1 84 ? 3.793 -2.234 -4.105 1 98.69 84 PRO B CA 1
ATOM 2090 C C . PRO B 1 84 ? 2.381 -1.657 -4.074 1 98.69 84 PRO B C 1
ATOM 2092 O O . PRO B 1 84 ? 1.428 -2.365 -3.736 1 98.69 84 PRO B O 1
ATOM 2095 N N . ALA B 1 85 ? 2.25 -0.428 -4.477 1 98.69 85 ALA B N 1
ATOM 2096 C CA . ALA B 1 85 ? 0.973 0.282 -4.492 1 98.69 85 ALA B CA 1
ATOM 2097 C C . ALA B 1 85 ? -0.038 -0.43 -5.387 1 98.69 85 ALA B C 1
ATOM 2099 O O . ALA B 1 85 ? -1.227 -0.493 -5.062 1 98.69 85 ALA B O 1
ATOM 2100 N N . ALA B 1 86 ? 0.422 -0.942 -6.512 1 98.75 86 ALA B N 1
ATOM 2101 C CA . ALA B 1 86 ? -0.486 -1.591 -7.453 1 98.75 86 ALA B CA 1
ATOM 2102 C C . ALA B 1 86 ? -1.159 -2.805 -6.82 1 98.75 86 ALA B C 1
ATOM 2104 O O . ALA B 1 86 ? -2.355 -3.031 -7.016 1 98.75 86 ALA B O 1
ATOM 2105 N N . LEU B 1 87 ? -0.376 -3.57 -6.09 1 98.81 87 LEU B N 1
ATOM 2106 C CA . LEU B 1 87 ? -0.947 -4.727 -5.406 1 98.81 87 LEU B CA 1
ATOM 2107 C C . LEU B 1 87 ? -1.932 -4.293 -4.328 1 98.81 87 LEU B C 1
ATOM 2109 O O . LEU B 1 87 ? -3.025 -4.848 -4.219 1 98.81 87 LEU B O 1
ATOM 2113 N N . LYS B 1 88 ? -1.573 -3.314 -3.529 1 98.81 88 LYS B N 1
ATOM 2114 C CA . LYS B 1 88 ? -2.48 -2.805 -2.508 1 98.81 88 LYS B CA 1
ATOM 2115 C C . LYS B 1 88 ? -3.781 -2.301 -3.127 1 98.81 88 LYS B C 1
ATOM 2117 O O . LYS B 1 88 ? -4.855 -2.465 -2.547 1 98.81 88 LYS B O 1
ATOM 2122 N N . ASN B 1 89 ? -3.633 -1.648 -4.262 1 98.75 89 ASN B N 1
ATOM 2123 C CA . ASN B 1 89 ? -4.781 -1.129 -4.996 1 98.75 89 ASN B CA 1
ATOM 2124 C C . ASN B 1 89 ? -5.738 -2.246 -5.398 1 98.75 89 ASN B C 1
ATOM 2126 O O . ASN B 1 89 ? -6.953 -2.117 -5.242 1 98.75 89 ASN B O 1
ATOM 2130 N N . ALA B 1 90 ? -5.184 -3.311 -5.898 1 98.75 90 ALA B N 1
ATOM 2131 C CA . ALA B 1 90 ? -5.977 -4.477 -6.281 1 98.75 90 ALA B CA 1
ATOM 2132 C C . ALA B 1 90 ? -6.738 -5.039 -5.082 1 98.75 90 ALA B C 1
ATOM 2134 O O . ALA B 1 90 ? -7.914 -5.391 -5.195 1 98.75 90 ALA B O 1
ATOM 2135 N N . ILE B 1 91 ? -6.051 -5.125 -3.943 1 98.75 91 ILE B N 1
ATOM 2136 C CA . ILE B 1 91 ? -6.672 -5.672 -2.744 1 98.75 91 ILE B CA 1
ATOM 2137 C C . ILE B 1 91 ? -7.812 -4.766 -2.289 1 98.75 91 ILE B C 1
ATOM 2139 O O . ILE B 1 91 ? -8.891 -5.242 -1.921 1 98.75 91 ILE B O 1
ATOM 2143 N N . ASP B 1 92 ? -7.605 -3.477 -2.352 1 98.44 92 ASP B N 1
ATOM 2144 C CA . ASP B 1 92 ? -8.641 -2.537 -1.94 1 98.44 92 ASP B CA 1
ATOM 2145 C C . ASP B 1 92 ? -9.875 -2.652 -2.834 1 98.44 92 ASP B C 1
ATOM 2147 O O . ASP B 1 92 ? -11 -2.723 -2.342 1 98.44 92 ASP B O 1
ATOM 2151 N N . TRP B 1 93 ? -9.68 -2.701 -4.145 1 98.62 93 TRP B N 1
ATOM 2152 C CA . TRP B 1 93 ? -10.805 -2.871 -5.059 1 98.62 93 TRP B CA 1
ATOM 2153 C C . TRP B 1 93 ? -11.508 -4.203 -4.82 1 98.62 93 TRP B C 1
ATOM 2155 O O . TRP B 1 93 ? -12.734 -4.27 -4.805 1 98.62 93 TRP B O 1
ATOM 2165 N N . GLY B 1 94 ? -10.742 -5.254 -4.648 1 98.44 94 GLY B N 1
ATOM 2166 C CA . GLY B 1 94 ? -11.297 -6.586 -4.477 1 98.44 94 GLY B CA 1
ATOM 2167 C C . GLY B 1 94 ? -12.188 -6.711 -3.254 1 98.44 94 GLY B C 1
ATOM 2168 O O . GLY B 1 94 ? -13.039 -7.594 -3.191 1 98.44 94 GLY B O 1
ATOM 2169 N N . SER B 1 95 ? -12.023 -5.871 -2.283 1 98 95 SER B N 1
ATOM 2170 C CA . SER B 1 95 ? -12.742 -5.945 -1.017 1 98 95 SER B CA 1
ATOM 2171 C C . SER B 1 95 ? -14.055 -5.168 -1.08 1 98 95 SER B C 1
ATOM 2173 O O . SER B 1 95 ? -14.859 -5.215 -0.144 1 98 95 SER B O 1
ATOM 2175 N N . ARG B 1 96 ? -14.375 -4.457 -2.238 1 96.94 96 ARG B N 1
ATOM 2176 C CA . ARG B 1 96 ? -15.477 -3.5 -2.291 1 96.94 96 ARG B CA 1
ATOM 2177 C C . ARG B 1 96 ? -16.422 -3.807 -3.449 1 96.94 96 ARG B C 1
ATOM 2179 O O . ARG B 1 96 ? -16.047 -4.535 -4.375 1 96.94 96 ARG B O 1
ATOM 2186 N N . PRO B 1 97 ? -17.625 -3.271 -3.498 1 96.75 97 PRO B N 1
ATOM 2187 C CA . PRO B 1 97 ? -18.266 -2.494 -2.434 1 96.75 97 PRO B CA 1
ATOM 2188 C C . PRO B 1 97 ? -18.5 -3.314 -1.169 1 96.75 97 PRO B C 1
ATOM 2190 O O . PRO B 1 97 ? -18.312 -4.531 -1.171 1 96.75 97 PRO B O 1
ATOM 2193 N N . TRP B 1 98 ? -18.812 -2.576 -0.072 1 92.81 98 TRP B N 1
ATOM 2194 C CA . TRP B 1 98 ? -19.109 -3.26 1.181 1 92.81 98 TRP B CA 1
ATOM 2195 C C . TRP B 1 98 ? -20.109 -4.391 0.955 1 92.81 98 TRP B C 1
ATOM 2197 O O . TRP B 1 98 ? -21.094 -4.227 0.229 1 92.81 98 TRP B O 1
ATOM 2207 N N . GLY B 1 99 ? -19.781 -5.555 1.476 1 94.19 99 GLY B N 1
ATOM 2208 C CA . GLY B 1 99 ? -20.672 -6.695 1.334 1 94.19 99 GLY B CA 1
ATOM 2209 C C . GLY B 1 99 ? -20.344 -7.555 0.124 1 94.19 99 GLY B C 1
ATOM 2210 O O . GLY B 1 99 ? -20.891 -8.648 -0.028 1 94.19 99 GLY B O 1
ATOM 2211 N N . HIS B 1 100 ? -19.5 -7.141 -0.766 1 96.75 100 HIS B N 1
ATOM 2212 C CA . HIS B 1 100 ? -19.141 -7.859 -1.983 1 96.75 100 HIS B CA 1
ATOM 2213 C C . HIS B 1 100 ? -17.641 -8.094 -2.062 1 96.75 100 HIS B C 1
ATOM 2215 O O . HIS B 1 100 ? -17.031 -7.867 -3.107 1 96.75 100 HIS B O 1
ATOM 2221 N N . ASN B 1 101 ? -17.109 -8.469 -0.949 1 97.56 101 ASN B N 1
ATOM 2222 C CA . ASN B 1 101 ? -15.688 -8.789 -0.858 1 97.56 101 ASN B CA 1
ATOM 2223 C C . ASN B 1 101 ? -15.344 -10.055 -1.632 1 97.56 101 ASN B C 1
ATOM 2225 O O . ASN B 1 101 ? -15.844 -11.141 -1.313 1 97.56 101 ASN B O 1
ATOM 2229 N N . SER B 1 102 ? -14.438 -9.961 -2.592 1 98.44 102 SER B N 1
ATOM 2230 C CA . SER B 1 102 ? -14.086 -11.086 -3.457 1 98.44 102 SER B CA 1
ATOM 2231 C C . SER B 1 102 ? -13.039 -11.977 -2.807 1 98.44 102 SER B C 1
ATOM 2233 O O . SER B 1 102 ? -12.805 -13.102 -3.26 1 98.44 102 SER B O 1
ATOM 2235 N N . TRP B 1 103 ? -12.445 -11.555 -1.719 1 98.5 103 TRP B N 1
ATOM 2236 C CA . TRP B 1 103 ? -11.305 -12.242 -1.132 1 98.5 103 TRP B CA 1
ATOM 2237 C C . TRP B 1 103 ? -11.758 -13.312 -0.14 1 98.5 103 TRP B C 1
ATOM 2239 O O . TRP B 1 103 ? -11.008 -14.234 0.168 1 98.5 103 TRP B O 1
ATOM 2249 N N . ILE B 1 104 ? -12.938 -13.125 0.422 1 97.44 104 ILE B N 1
ATOM 2250 C CA . ILE B 1 104 ? -13.359 -13.914 1.575 1 97.44 104 ILE B CA 1
ATOM 2251 C C . ILE B 1 104 ? -13.336 -15.398 1.223 1 97.44 104 ILE B C 1
ATOM 2253 O O . ILE B 1 104 ? -13.914 -15.812 0.215 1 97.44 104 ILE B O 1
ATOM 2257 N N . GLY B 1 105 ? -12.523 -16.141 2.021 1 97.5 105 GLY B N 1
ATOM 2258 C CA . GLY B 1 105 ? -12.492 -17.594 1.906 1 97.5 105 GLY B CA 1
ATOM 2259 C C . GLY B 1 105 ? -11.531 -18.094 0.848 1 97.5 105 GLY B C 1
ATOM 2260 O O . GLY B 1 105 ? -11.312 -19.297 0.71 1 97.5 105 GLY B O 1
ATOM 2261 N N . LYS B 1 106 ? -10.922 -17.203 0.09 1 98.25 106 LYS B N 1
ATOM 2262 C CA . LYS B 1 106 ? -9.992 -17.625 -0.957 1 98.25 106 LYS B CA 1
ATOM 2263 C C . LYS B 1 106 ? -8.742 -18.25 -0.36 1 98.25 106 LYS B C 1
ATOM 2265 O O . LYS B 1 106 ? -8.312 -17.875 0.736 1 98.25 106 LYS B O 1
ATOM 2270 N N . THR B 1 107 ? -8.164 -19.188 -1.046 1 98.31 107 THR B N 1
ATOM 2271 C CA . THR B 1 107 ? -6.895 -19.844 -0.718 1 98.31 107 THR B CA 1
ATOM 2272 C C . THR B 1 107 ? -5.742 -19.203 -1.489 1 98.31 107 THR B C 1
ATOM 2274 O O . THR B 1 107 ? -5.879 -18.891 -2.678 1 98.31 107 THR B O 1
ATOM 2277 N N . ALA B 1 108 ? -4.59 -19 -0.767 1 98.62 108 ALA B N 1
ATOM 2278 C CA . ALA B 1 108 ? -3.549 -18.25 -1.469 1 98.62 108 ALA B CA 1
ATOM 2279 C C . ALA B 1 108 ? -2.158 -18.703 -1.036 1 98.62 108 ALA B C 1
ATOM 2281 O O . ALA B 1 108 ? -2.01 -19.375 -0.011 1 98.62 108 ALA B O 1
ATOM 2282 N N . GLY B 1 109 ? -1.222 -18.438 -1.828 1 98.75 109 GLY B N 1
ATOM 2283 C CA . GLY B 1 109 ? 0.2 -18.469 -1.525 1 98.75 109 GLY B CA 1
ATOM 2284 C C . GLY B 1 109 ? 0.896 -17.141 -1.8 1 98.75 109 GLY B C 1
ATOM 2285 O O . GLY B 1 109 ? 0.453 -16.359 -2.648 1 98.75 109 GLY B O 1
ATOM 2286 N N . ILE B 1 110 ? 1.962 -16.891 -1.074 1 98.88 110 ILE B N 1
ATOM 2287 C CA . ILE B 1 110 ? 2.779 -15.688 -1.23 1 98.88 110 ILE B CA 1
ATOM 2288 C C . ILE B 1 110 ? 4.234 -16.078 -1.478 1 98.88 110 ILE B C 1
ATOM 2290 O O . ILE B 1 110 ? 4.797 -16.891 -0.739 1 98.88 110 ILE B O 1
ATOM 2294 N N . VAL B 1 111 ? 4.746 -15.547 -2.457 1 98.5 111 VAL B N 1
ATOM 2295 C CA . VAL B 1 111 ? 6.172 -15.672 -2.744 1 98.5 111 VAL B CA 1
ATOM 2296 C C . VAL B 1 111 ? 6.707 -14.344 -3.293 1 98.5 111 VAL B C 1
ATOM 2298 O O . VAL B 1 111 ? 5.934 -13.445 -3.613 1 98.5 111 VAL B O 1
ATOM 2301 N N . GLY B 1 112 ? 8 -14.227 -3.365 1 98.19 112 GLY B N 1
ATOM 2302 C CA . GLY B 1 112 ? 8.602 -13.039 -3.941 1 98.19 112 GLY B CA 1
ATOM 2303 C C . GLY B 1 112 ? 10.117 -13.094 -3.977 1 98.19 112 GLY B C 1
ATOM 2304 O O . GLY B 1 112 ? 10.734 -13.891 -3.264 1 98.19 112 GLY B O 1
ATOM 2305 N N . THR B 1 113 ? 10.672 -12.289 -4.852 1 98.31 113 THR B N 1
ATOM 2306 C CA . THR B 1 113 ? 12.117 -12.141 -4.941 1 98.31 113 THR B CA 1
ATOM 2307 C C . THR B 1 113 ? 12.5 -10.672 -5.055 1 98.31 113 THR B C 1
ATOM 2309 O O . THR B 1 113 ? 11.719 -9.852 -5.535 1 98.31 113 THR B O 1
ATOM 2312 N N . SER B 1 114 ? 13.555 -10.297 -4.508 1 97.06 114 SER B N 1
ATOM 2313 C CA . SER B 1 114 ? 14.156 -8.969 -4.578 1 97.06 114 SER B CA 1
ATOM 2314 C C . SER B 1 114 ? 15.68 -9.047 -4.539 1 97.06 114 SER B C 1
ATOM 2316 O O . SER B 1 114 ? 16.25 -10.062 -4.117 1 97.06 114 SER B O 1
ATOM 2318 N N . PRO B 1 115 ? 16.375 -8.008 -5.012 1 95.19 115 PRO B N 1
ATOM 2319 C CA . PRO B 1 115 ? 17.844 -8.016 -4.953 1 95.19 115 PRO B CA 1
ATOM 2320 C C . PRO B 1 115 ? 18.375 -7.957 -3.523 1 95.19 115 PRO B C 1
ATOM 2322 O O . PRO B 1 115 ? 19.5 -8.406 -3.258 1 95.19 115 PRO B O 1
ATOM 2325 N N . SER B 1 116 ? 17.656 -7.418 -2.65 1 93.81 116 SER B N 1
ATOM 2326 C CA . SER B 1 116 ? 18.109 -7.312 -1.266 1 93.81 116 SER B CA 1
ATOM 2327 C C . SER B 1 116 ? 18.156 -8.68 -0.593 1 93.81 116 SER B C 1
ATOM 2329 O O . SER B 1 116 ? 17.375 -9.57 -0.929 1 93.81 116 SER B O 1
ATOM 2331 N N . ALA B 1 117 ? 19 -8.859 0.429 1 94 117 ALA B N 1
ATOM 2332 C CA . ALA B 1 117 ? 19.172 -10.125 1.147 1 94 117 ALA B CA 1
ATOM 2333 C C . ALA B 1 117 ? 17.906 -10.508 1.888 1 94 117 ALA B C 1
ATOM 2335 O O . ALA B 1 117 ? 17.672 -11.688 2.164 1 94 117 ALA B O 1
ATOM 2336 N N . ALA B 1 118 ? 17.031 -9.594 2.125 1 93.69 118 ALA B N 1
ATOM 2337 C CA . ALA B 1 118 ? 15.805 -9.852 2.881 1 93.69 118 ALA B CA 1
ATOM 2338 C C . ALA B 1 118 ? 14.789 -10.609 2.039 1 93.69 118 ALA B C 1
ATOM 2340 O O . ALA B 1 118 ? 13.836 -11.195 2.572 1 93.69 118 ALA B O 1
ATOM 2341 N N . GLY B 1 119 ? 14.945 -10.641 0.698 1 96.56 119 GLY B N 1
ATOM 2342 C CA . GLY B 1 119 ? 14.164 -11.477 -0.19 1 96.56 119 GLY B CA 1
ATOM 2343 C C . GLY B 1 119 ? 12.672 -11.219 -0.094 1 96.56 119 GLY B C 1
ATOM 2344 O O . GLY B 1 119 ? 11.867 -12.156 -0.066 1 96.56 119 GLY B O 1
ATOM 2345 N N . THR B 1 120 ? 12.195 -10 0.264 1 98.25 120 THR B N 1
ATOM 2346 C CA . THR B 1 120 ? 10.836 -9.477 0.28 1 98.25 120 THR B CA 1
ATOM 2347 C C . THR B 1 120 ? 10.148 -9.797 1.602 1 98.25 120 THR B C 1
ATOM 2349 O O . THR B 1 120 ? 8.914 -9.781 1.686 1 98.25 120 THR B O 1
ATOM 2352 N N . ALA B 1 121 ? 10.859 -10.141 2.619 1 98.25 121 ALA B N 1
ATOM 2353 C CA . ALA B 1 121 ? 10.312 -10.609 3.891 1 98.25 121 ALA B CA 1
ATOM 2354 C C . ALA B 1 121 ? 9.352 -9.594 4.492 1 98.25 121 ALA B C 1
ATOM 2356 O O . ALA B 1 121 ? 8.273 -9.953 4.965 1 98.25 121 ALA B O 1
ATOM 2357 N N . MET B 1 122 ? 9.688 -8.312 4.461 1 98 122 MET B N 1
ATOM 2358 C CA . MET B 1 122 ? 8.859 -7.305 5.105 1 98 122 MET B CA 1
ATOM 2359 C C . MET B 1 122 ? 7.566 -7.086 4.324 1 98 122 MET B C 1
ATOM 2361 O O . MET B 1 122 ? 6.496 -6.941 4.914 1 98 122 MET B O 1
ATOM 2365 N N . ALA B 1 123 ? 7.676 -7.082 3.018 1 98.56 123 ALA B N 1
ATOM 2366 C CA . ALA B 1 123 ? 6.484 -6.957 2.184 1 98.56 123 ALA B CA 1
ATOM 2367 C C . ALA B 1 123 ? 5.523 -8.117 2.422 1 98.56 123 ALA B C 1
ATOM 2369 O O . ALA B 1 123 ? 4.312 -7.918 2.521 1 98.56 123 ALA B O 1
ATOM 2370 N N . GLN B 1 124 ? 6.066 -9.32 2.525 1 98.69 124 GLN B N 1
ATOM 2371 C CA . GLN B 1 124 ? 5.227 -10.5 2.732 1 98.69 124 GLN B CA 1
ATOM 2372 C C . GLN B 1 124 ? 4.539 -10.445 4.094 1 98.69 124 GLN B C 1
ATOM 2374 O O . GLN B 1 124 ? 3.4 -10.898 4.234 1 98.69 124 GLN B O 1
ATOM 2379 N N . GLN B 1 125 ? 5.215 -9.898 5.074 1 98.19 125 GLN B N 1
ATOM 2380 C CA . GLN B 1 125 ? 4.594 -9.781 6.391 1 98.19 125 GLN B CA 1
ATOM 2381 C C . GLN B 1 125 ? 3.422 -8.805 6.359 1 98.19 125 GLN B C 1
ATOM 2383 O O . GLN B 1 125 ? 2.352 -9.094 6.898 1 98.19 125 GLN B O 1
ATOM 2388 N N . HIS B 1 126 ? 3.629 -7.637 5.754 1 98.81 126 HIS B N 1
ATOM 2389 C CA . HIS B 1 126 ? 2.516 -6.707 5.59 1 98.81 126 HIS B CA 1
ATOM 2390 C C . HIS B 1 126 ? 1.368 -7.355 4.824 1 98.81 126 HIS B C 1
ATOM 2392 O O . HIS B 1 126 ? 0.205 -7.223 5.211 1 98.81 126 HIS B O 1
ATOM 2398 N N . LEU B 1 127 ? 1.713 -8.102 3.785 1 98.81 127 LEU B N 1
ATOM 2399 C CA . LEU B 1 127 ? 0.696 -8.711 2.939 1 98.81 127 LEU B CA 1
ATOM 2400 C C . LEU B 1 127 ? -0.107 -9.75 3.717 1 98.81 127 LEU B C 1
ATOM 2402 O O . LEU B 1 127 ? -1.33 -9.82 3.58 1 98.81 127 LEU B O 1
ATOM 2406 N N . ARG B 1 128 ? 0.514 -10.555 4.523 1 98.62 128 ARG B N 1
ATOM 2407 C CA . ARG B 1 128 ? -0.179 -11.57 5.316 1 98.62 128 ARG B CA 1
ATOM 2408 C C . ARG B 1 128 ? -1.182 -10.93 6.266 1 98.62 128 ARG B C 1
ATOM 2410 O O . ARG B 1 128 ? -2.289 -11.438 6.449 1 98.62 128 ARG B O 1
ATOM 2417 N N . ASN B 1 129 ? -0.818 -9.789 6.867 1 98.19 129 ASN B N 1
ATOM 2418 C CA . ASN B 1 129 ? -1.742 -9.078 7.738 1 98.19 129 ASN B CA 1
ATOM 2419 C C . ASN B 1 129 ? -2.959 -8.57 6.973 1 98.19 129 ASN B C 1
ATOM 2421 O O . ASN B 1 129 ? -4.094 -8.719 7.43 1 98.19 129 ASN B O 1
ATOM 2425 N N . ILE B 1 130 ? -2.709 -8.008 5.844 1 98.75 130 ILE B N 1
ATOM 2426 C CA . ILE B 1 130 ? -3.76 -7.453 4.996 1 98.75 130 ILE B CA 1
ATOM 2427 C C . ILE B 1 130 ? -4.723 -8.562 4.582 1 98.75 130 ILE B C 1
ATOM 2429 O O . ILE B 1 130 ? -5.941 -8.422 4.715 1 98.75 130 ILE B O 1
ATOM 2433 N N . LEU B 1 131 ? -4.148 -9.688 4.133 1 98.69 131 LEU B N 1
ATOM 2434 C CA . LEU B 1 131 ? -4.969 -10.781 3.621 1 98.69 131 LEU B CA 1
ATOM 2435 C C . LEU B 1 131 ? -5.734 -11.461 4.75 1 98.69 131 LEU B C 1
ATOM 2437 O O . LEU B 1 131 ? -6.859 -11.93 4.551 1 98.69 131 LEU B O 1
ATOM 2441 N N . ALA B 1 132 ? -5.121 -11.523 5.922 1 97.75 132 ALA B N 1
ATOM 2442 C CA . ALA B 1 132 ? -5.836 -12.062 7.078 1 97.75 132 ALA B CA 1
ATOM 2443 C C . ALA B 1 132 ? -7.098 -11.25 7.367 1 97.75 132 ALA B C 1
ATOM 2445 O O . ALA B 1 132 ? -8.156 -11.82 7.652 1 97.75 132 ALA B O 1
ATOM 2446 N N . ALA B 1 133 ? -7.031 -9.953 7.23 1 95.69 133 ALA B N 1
ATOM 2447 C CA . ALA B 1 133 ? -8.172 -9.07 7.449 1 95.69 133 ALA B CA 1
ATOM 2448 C C . ALA B 1 133 ? -9.266 -9.32 6.414 1 95.69 133 ALA B C 1
ATOM 2450 O O . ALA B 1 133 ? -10.453 -9.117 6.695 1 95.69 133 ALA B O 1
ATOM 2451 N N . GLU B 1 134 ? -8.875 -9.789 5.246 1 97.44 134 GLU B N 1
ATOM 2452 C CA . GLU B 1 134 ? -9.812 -9.977 4.148 1 97.44 134 GLU B CA 1
ATOM 2453 C C . GLU B 1 134 ? -10.375 -11.398 4.145 1 97.44 134 GLU B C 1
ATOM 2455 O O . GLU B 1 134 ? -11.156 -11.758 3.264 1 97.44 134 GLU B O 1
ATOM 2460 N N . GLY B 1 135 ? -9.859 -12.273 5.066 1 97.62 135 GLY B N 1
ATOM 2461 C CA . GLY B 1 135 ? -10.383 -13.625 5.195 1 97.62 135 GLY B CA 1
ATOM 2462 C C . GLY B 1 135 ? -9.781 -14.594 4.195 1 97.62 135 GLY B C 1
ATOM 2463 O O . GLY B 1 135 ? -10.422 -15.57 3.814 1 97.62 135 GLY B O 1
ATOM 2464 N N . VAL B 1 136 ? -8.562 -14.281 3.729 1 98.31 136 VAL B N 1
ATOM 2465 C CA . VAL B 1 136 ? -7.879 -15.172 2.795 1 98.31 136 VAL B CA 1
ATOM 2466 C C . VAL B 1 136 ? -7.113 -16.234 3.57 1 98.31 136 VAL B C 1
ATOM 2468 O O . VAL B 1 136 ? -6.465 -15.945 4.578 1 98.31 136 VAL B O 1
ATOM 2471 N N . ASN B 1 137 ? -7.184 -17.438 3.16 1 98.12 137 ASN B N 1
ATOM 2472 C CA . ASN B 1 137 ? -6.434 -18.547 3.732 1 98.12 137 ASN B CA 1
ATOM 2473 C C . ASN B 1 137 ? -5.07 -18.703 3.066 1 98.12 137 ASN B C 1
ATOM 2475 O O . ASN B 1 137 ? -4.934 -19.438 2.088 1 98.12 137 ASN B O 1
ATOM 2479 N N . VAL B 1 138 ? -4.082 -18.125 3.682 1 98.38 138 VAL B N 1
ATOM 2480 C CA . VAL B 1 138 ? -2.748 -18.094 3.094 1 98.38 138 VAL B CA 1
ATOM 2481 C C . VAL B 1 138 ? -1.923 -19.266 3.641 1 98.38 138 VAL B C 1
ATOM 2483 O O . VAL B 1 138 ? -1.911 -19.5 4.848 1 98.38 138 VAL B O 1
ATOM 2486 N N . LEU B 1 139 ? -1.301 -19.922 2.74 1 97.94 139 LEU B N 1
ATOM 2487 C CA . LEU B 1 139 ? -0.311 -20.906 3.174 1 97.94 139 LEU B CA 1
ATOM 2488 C C . LEU B 1 139 ? 0.733 -20.25 4.078 1 97.94 139 LEU B C 1
ATOM 2490 O O . LEU B 1 139 ? 1.312 -19.219 3.73 1 97.94 139 LEU B O 1
ATOM 2494 N N . THR B 1 140 ? 1.046 -20.844 5.266 1 94.44 140 THR B N 1
ATOM 2495 C CA . THR B 1 140 ? 1.853 -20.156 6.273 1 94.44 140 THR B CA 1
ATOM 2496 C C . THR B 1 140 ? 3.316 -20.562 6.16 1 94.44 140 THR B C 1
ATOM 2498 O O . THR B 1 140 ? 4.211 -19.719 6.238 1 94.44 140 THR B O 1
ATOM 2501 N N . THR B 1 141 ? 3.492 -21.891 6.086 1 94 141 THR B N 1
ATOM 2502 C CA . THR B 1 141 ? 4.859 -22.391 6.035 1 94 141 THR B CA 1
ATOM 2503 C C . THR B 1 141 ? 5.016 -23.422 4.926 1 94 141 THR B C 1
ATOM 2505 O O . THR B 1 141 ? 4.082 -24.172 4.633 1 94 141 THR B O 1
ATOM 2508 N N . PRO B 1 142 ? 6.219 -23.375 4.355 1 95.88 142 PRO B N 1
ATOM 2509 C CA . PRO B 1 142 ? 7.371 -22.484 4.539 1 95.88 142 PRO B CA 1
ATOM 2510 C C . PRO B 1 142 ? 7.184 -21.125 3.873 1 95.88 142 PRO B C 1
ATOM 2512 O O . PRO B 1 142 ? 6.285 -20.953 3.041 1 95.88 142 PRO B O 1
ATOM 2515 N N . GLU B 1 143 ? 7.934 -20.141 4.289 1 97.31 143 GLU B N 1
ATOM 2516 C CA . GLU B 1 143 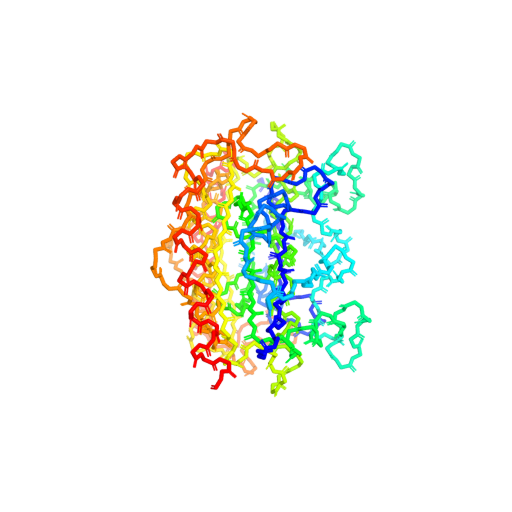? 8.023 -18.844 3.615 1 97.31 143 GLU B CA 1
ATOM 2517 C C . GLU B 1 143 ? 9.133 -18.844 2.574 1 97.31 143 GLU B C 1
ATOM 2519 O O . GLU B 1 143 ? 10.133 -19.547 2.723 1 97.31 143 GLU B O 1
ATOM 2524 N N . VAL B 1 144 ? 8.906 -18.078 1.58 1 98 144 VAL B N 1
ATOM 2525 C CA . VAL B 1 144 ? 9.906 -17.969 0.524 1 98 144 VAL B CA 1
ATOM 2526 C C . VAL B 1 144 ? 10.406 -16.531 0.441 1 98 144 VAL B C 1
ATOM 2528 O O . VAL B 1 144 ? 9.711 -15.656 -0.08 1 98 144 VAL B O 1
ATOM 2531 N N . PHE B 1 145 ? 11.625 -16.312 0.978 1 97.88 145 PHE B N 1
ATOM 2532 C CA . PHE B 1 145 ? 12.32 -15.031 0.886 1 97.88 145 PHE B CA 1
ATOM 2533 C C . PHE B 1 145 ? 13.516 -15.141 -0.054 1 97.88 145 PHE B C 1
ATOM 2535 O O . PHE B 1 145 ? 14.664 -15.211 0.396 1 97.88 145 PHE B O 1
ATOM 2542 N N . LEU B 1 146 ? 13.227 -15.094 -1.307 1 97.81 146 LEU B N 1
ATOM 2543 C CA . LEU B 1 146 ? 14.234 -15.391 -2.316 1 97.81 146 LEU B CA 1
ATOM 2544 C C . LEU B 1 146 ? 15.023 -14.133 -2.684 1 97.81 146 LEU B C 1
ATOM 2546 O O . LEU B 1 146 ? 14.438 -13.109 -3.039 1 97.81 146 LEU B O 1
ATOM 2550 N N . GLN B 1 147 ? 16.375 -14.203 -2.545 1 97.19 147 GLN B N 1
ATOM 2551 C CA . GLN B 1 147 ? 17.219 -13.141 -3.09 1 97.19 147 GLN B CA 1
ATOM 2552 C C . GLN B 1 147 ? 17.438 -13.336 -4.586 1 97.19 147 GLN B C 1
ATOM 2554 O O . GLN B 1 147 ? 17.875 -14.398 -5.023 1 97.19 147 GLN B O 1
ATOM 2559 N N . PHE B 1 148 ? 17.094 -12.32 -5.27 1 95.56 148 PHE B N 1
ATOM 2560 C CA . PHE B 1 148 ? 17.297 -12.391 -6.711 1 95.56 148 PHE B CA 1
ATOM 2561 C C . PHE B 1 148 ? 18.781 -12.242 -7.055 1 95.56 148 PHE B C 1
ATOM 2563 O O . PHE B 1 148 ? 19.469 -11.367 -6.52 1 95.56 148 PHE B O 1
ATOM 2570 N N . LYS B 1 149 ? 19.297 -13.125 -7.883 1 95.56 149 LYS B N 1
ATOM 2571 C CA . LYS B 1 149 ? 20.625 -13.062 -8.484 1 95.56 149 LYS B CA 1
ATOM 2572 C C . LYS B 1 149 ? 20.547 -13.172 -10.008 1 95.56 149 LYS B C 1
ATOM 2574 O O . LYS B 1 149 ? 19.734 -13.938 -10.539 1 95.56 149 LYS B O 1
ATOM 2579 N N . GLU B 1 150 ? 21.391 -12.375 -10.609 1 95 150 GLU B N 1
ATOM 2580 C CA . GLU B 1 150 ? 21.438 -12.469 -12.062 1 95 150 GLU B CA 1
ATOM 2581 C C . GLU B 1 150 ? 21.688 -13.898 -12.516 1 95 150 GLU B C 1
ATOM 2583 O O . GLU B 1 150 ? 22.562 -14.586 -11.984 1 95 150 GLU B O 1
ATOM 2588 N N . GLY B 1 151 ? 20.859 -14.367 -13.406 1 95.81 151 GLY B N 1
ATOM 2589 C CA . GLY B 1 151 ? 21.031 -15.703 -13.953 1 95.81 151 GLY B CA 1
ATOM 2590 C C . GLY B 1 151 ? 20.281 -16.766 -13.18 1 95.81 151 GLY B C 1
ATOM 2591 O O . GLY B 1 151 ? 20.219 -17.938 -13.602 1 95.81 151 GLY B O 1
ATOM 2592 N N . LEU B 1 152 ? 19.688 -16.406 -12.094 1 97.12 152 LEU B N 1
ATOM 2593 C CA . LEU B 1 152 ? 18.953 -17.359 -11.273 1 97.12 152 LEU B CA 1
ATOM 2594 C C . LEU B 1 152 ? 17.828 -18 -12.07 1 97.12 152 LEU B C 1
ATOM 2596 O O . LEU B 1 152 ? 17.562 -19.188 -11.93 1 97.12 152 LEU B O 1
ATOM 2600 N N . ILE B 1 153 ? 17.141 -17.234 -12.852 1 98 153 ILE B N 1
ATOM 2601 C CA . ILE B 1 153 ? 16.109 -17.688 -13.773 1 98 153 ILE B CA 1
ATOM 2602 C C . ILE B 1 153 ? 16.5 -17.312 -15.203 1 98 153 ILE B C 1
ATOM 2604 O O . ILE B 1 153 ? 16.719 -16.141 -15.508 1 98 153 ILE B O 1
ATOM 2608 N N . ASP B 1 154 ? 16.562 -18.219 -16.078 1 97.62 154 ASP B N 1
ATOM 2609 C CA . ASP B 1 154 ? 17.078 -17.953 -17.406 1 97.62 154 ASP B CA 1
ATOM 2610 C C . ASP B 1 154 ? 15.969 -17.469 -18.344 1 97.62 154 ASP B C 1
ATOM 2612 O O . ASP B 1 154 ? 14.852 -17.219 -17.906 1 97.62 154 ASP B O 1
ATOM 2616 N N . GLU B 1 155 ? 16.188 -17.266 -19.625 1 96.38 155 GLU B N 1
ATOM 2617 C CA . GLU B 1 155 ? 15.266 -16.688 -20.594 1 96.38 155 GLU B CA 1
ATOM 2618 C C . GLU B 1 155 ? 14.102 -17.625 -20.891 1 96.38 155 GLU B C 1
ATOM 2620 O O . GLU B 1 155 ? 13.07 -17.188 -21.406 1 96.38 155 GLU B O 1
ATOM 2625 N N . GLN B 1 156 ? 14.32 -18.891 -20.578 1 97.75 156 GLN B N 1
ATOM 2626 C CA . GLN B 1 156 ? 13.266 -19.859 -20.797 1 97.75 156 GLN B CA 1
ATOM 2627 C C . GLN B 1 156 ? 12.5 -20.125 -19.5 1 97.75 156 GLN B C 1
ATOM 2629 O O . GLN B 1 156 ? 11.695 -21.062 -19.422 1 97.75 156 GLN B O 1
ATOM 2634 N N . PHE B 1 157 ? 12.773 -19.344 -18.422 1 98.06 157 PHE B N 1
ATOM 2635 C CA . PHE B 1 157 ? 12.109 -19.391 -17.125 1 98.06 157 PHE B CA 1
ATOM 2636 C C . PHE B 1 157 ? 12.461 -20.656 -16.375 1 98.06 157 PHE B C 1
ATOM 2638 O O . PHE B 1 157 ? 11.633 -21.203 -15.633 1 98.06 157 PHE B O 1
ATOM 2645 N N . ASN B 1 158 ? 13.672 -21.141 -16.656 1 98.31 158 ASN B N 1
ATOM 2646 C CA . ASN B 1 158 ? 14.203 -22.219 -15.812 1 98.31 158 ASN B CA 1
ATOM 2647 C C . ASN B 1 158 ? 14.984 -21.656 -14.633 1 98.31 158 ASN B C 1
ATOM 2649 O O . ASN B 1 158 ? 15.727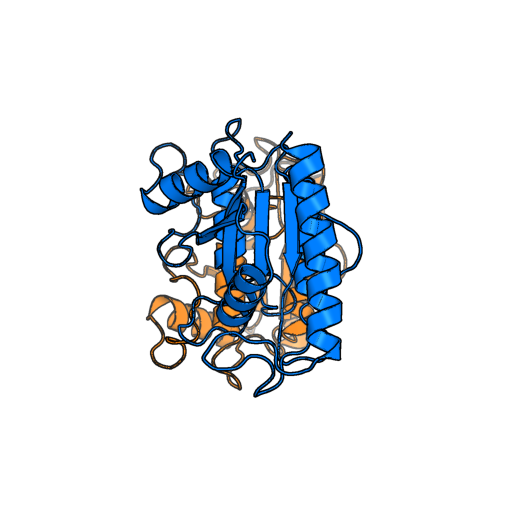 -20.688 -14.773 1 98.31 158 ASN B O 1
ATOM 2653 N N . ILE B 1 159 ? 14.75 -22.297 -13.469 1 98.25 159 ILE B N 1
ATOM 2654 C CA . ILE B 1 159 ? 15.562 -21.984 -12.305 1 98.25 159 ILE B CA 1
ATOM 2655 C C . ILE B 1 159 ? 16.922 -22.688 -12.422 1 98.25 159 ILE B C 1
ATOM 2657 O O . ILE B 1 159 ? 16.984 -23.922 -12.438 1 98.25 159 ILE B O 1
ATOM 2661 N N . THR B 1 160 ? 17.969 -21.922 -12.43 1 98.12 160 THR B N 1
ATOM 2662 C CA . THR B 1 160 ? 19.25 -22.438 -12.875 1 98.12 160 THR B CA 1
ATOM 2663 C C . THR B 1 160 ? 20.016 -23.078 -11.711 1 98.12 160 THR B C 1
ATOM 2665 O O . THR B 1 160 ? 20.875 -23.938 -11.922 1 98.12 160 THR B O 1
ATOM 2668 N N . ASN B 1 161 ? 19.828 -22.625 -10.516 1 97.81 161 ASN B N 1
ATOM 2669 C CA . ASN B 1 161 ? 20.422 -23.234 -9.336 1 97.81 161 ASN B CA 1
ATOM 2670 C C . ASN B 1 161 ? 19.578 -24.406 -8.836 1 97.81 161 ASN B C 1
ATOM 2672 O O . ASN B 1 161 ? 18.422 -24.234 -8.43 1 97.81 161 ASN B O 1
ATOM 2676 N N . GLU B 1 162 ? 20.156 -25.562 -8.812 1 97.94 162 GLU B N 1
ATOM 2677 C CA . GLU B 1 162 ? 19.422 -26.797 -8.516 1 97.94 162 GLU B CA 1
ATOM 2678 C C . GLU B 1 162 ? 18.875 -26.766 -7.094 1 97.94 162 GLU B C 1
ATOM 2680 O O . GLU B 1 162 ? 17.75 -27.219 -6.852 1 97.94 162 GLU B O 1
ATOM 2685 N N . ASP B 1 163 ? 19.578 -26.281 -6.137 1 97.81 163 ASP B N 1
ATOM 2686 C CA . ASP B 1 163 ? 19.109 -26.203 -4.758 1 97.81 163 ASP B CA 1
ATOM 2687 C C . ASP B 1 163 ? 17.906 -25.266 -4.645 1 97.81 163 ASP B C 1
ATOM 2689 O O . ASP B 1 163 ? 16.922 -25.594 -3.963 1 97.81 163 ASP B O 1
ATOM 2693 N N . THR B 1 164 ? 18 -24.141 -5.328 1 98 164 THR B N 1
ATOM 2694 C CA . THR B 1 164 ? 16.891 -23.188 -5.352 1 98 164 THR B CA 1
ATOM 2695 C C . THR B 1 164 ? 15.664 -23.812 -6.023 1 98 164 THR B C 1
ATOM 2697 O O . THR B 1 164 ? 14.539 -23.656 -5.543 1 98 164 THR B O 1
ATOM 2700 N N . ARG B 1 165 ? 15.922 -24.5 -7.117 1 98.44 165 ARG B N 1
ATOM 2701 C CA . ARG B 1 165 ? 14.82 -25.156 -7.824 1 98.44 165 ARG B CA 1
ATOM 2702 C C . ARG B 1 165 ? 14.102 -26.156 -6.922 1 98.44 165 ARG B C 1
ATOM 2704 O O . ARG B 1 165 ? 12.875 -26.172 -6.867 1 98.44 165 ARG B O 1
ATOM 2711 N N . LYS B 1 166 ? 14.82 -26.969 -6.23 1 98.5 166 LYS B N 1
ATOM 2712 C CA . LYS B 1 166 ? 14.25 -27.969 -5.332 1 98.5 166 LYS B CA 1
ATOM 2713 C C . LYS B 1 166 ? 13.469 -27.297 -4.199 1 98.5 166 LYS B C 1
ATOM 2715 O O . LYS B 1 166 ? 12.391 -27.766 -3.824 1 98.5 166 LYS B O 1
ATOM 2720 N N . PHE B 1 167 ? 14.039 -26.281 -3.654 1 98.38 167 PHE B N 1
ATOM 2721 C CA . PHE B 1 167 ? 13.383 -25.531 -2.588 1 98.38 167 PHE B CA 1
ATOM 2722 C C . PHE B 1 167 ? 12.047 -24.969 -3.057 1 98.38 167 PHE B C 1
ATOM 2724 O O . PHE B 1 167 ? 11.023 -25.172 -2.396 1 98.38 167 PHE B O 1
ATOM 2731 N N . LEU B 1 168 ? 11.992 -24.344 -4.242 1 98.62 168 LEU B N 1
ATOM 2732 C CA . LEU B 1 168 ? 10.773 -23.75 -4.793 1 98.62 168 LEU B CA 1
ATOM 2733 C C . LEU B 1 168 ? 9.773 -24.828 -5.184 1 98.62 168 LEU B C 1
ATOM 2735 O O . LEU B 1 168 ? 8.562 -24.641 -5.047 1 98.62 168 LEU B O 1
ATOM 2739 N N . GLN B 1 169 ? 10.289 -25.953 -5.664 1 98.69 169 GLN B N 1
ATOM 2740 C CA . GLN B 1 169 ? 9.398 -27.078 -5.934 1 98.69 169 GLN B CA 1
ATOM 2741 C C . GLN B 1 169 ? 8.703 -27.562 -4.66 1 98.69 169 GLN B C 1
ATOM 2743 O O . GLN B 1 169 ? 7.504 -27.844 -4.676 1 98.69 169 GLN B O 1
ATOM 2748 N N . GLY B 1 170 ? 9.492 -27.641 -3.625 1 98.56 170 GLY B N 1
ATOM 2749 C CA . GLY B 1 170 ? 8.914 -28.016 -2.348 1 98.56 170 GLY B CA 1
ATOM 2750 C C . GLY B 1 170 ? 7.809 -27.078 -1.895 1 98.56 170 GLY B C 1
ATOM 2751 O O . GLY B 1 170 ? 6.746 -27.516 -1.458 1 98.56 170 GLY B O 1
ATOM 2752 N N . TRP B 1 171 ? 8.016 -25.828 -1.961 1 98.69 171 TRP B N 1
ATOM 2753 C CA . TRP B 1 171 ? 7.008 -24.844 -1.609 1 98.69 171 TRP B CA 1
ATOM 2754 C C . TRP B 1 171 ? 5.781 -24.969 -2.504 1 98.69 171 TRP B C 1
ATOM 2756 O O . TRP B 1 171 ? 4.645 -24.969 -2.018 1 98.69 171 TRP B O 1
ATOM 2766 N N . LEU B 1 172 ? 6.023 -25.078 -3.814 1 98.75 172 LEU B N 1
ATOM 2767 C CA . LEU B 1 172 ? 4.93 -25.156 -4.777 1 98.75 172 LEU B CA 1
ATOM 2768 C C . LEU B 1 172 ? 4.078 -26.406 -4.52 1 98.75 172 LEU B C 1
ATOM 2770 O O . LEU B 1 172 ? 2.85 -26.344 -4.633 1 98.75 172 LEU B O 1
ATOM 2774 N N . ASP B 1 173 ? 4.723 -27.531 -4.184 1 98.62 173 ASP B N 1
ATOM 2775 C CA . ASP B 1 173 ? 3.988 -28.734 -3.852 1 98.62 173 ASP B CA 1
ATOM 2776 C C . ASP B 1 173 ? 3.041 -28.5 -2.676 1 98.62 173 ASP B C 1
ATOM 2778 O O . ASP B 1 173 ? 1.904 -28.984 -2.684 1 98.62 173 ASP B O 1
ATOM 2782 N N . ARG B 1 174 ? 3.465 -27.766 -1.729 1 98.56 174 ARG B N 1
ATOM 2783 C CA . ARG B 1 174 ? 2.625 -27.453 -0.576 1 98.56 174 ARG B CA 1
ATOM 2784 C C . ARG B 1 174 ? 1.482 -26.531 -0.961 1 98.56 174 ARG B C 1
ATOM 2786 O O . ARG B 1 174 ? 0.359 -26.672 -0.478 1 98.56 174 ARG B O 1
ATOM 2793 N N . TYR B 1 175 ? 1.784 -25.578 -1.787 1 98.5 175 TYR B N 1
ATOM 2794 C CA . TYR B 1 175 ? 0.754 -24.672 -2.268 1 98.5 175 TYR B CA 1
ATOM 2795 C C . TYR B 1 175 ? -0.316 -25.422 -3.055 1 98.5 175 TYR B C 1
ATOM 2797 O O . TYR B 1 175 ? -1.512 -25.203 -2.848 1 98.5 175 TYR B O 1
ATOM 2805 N N . VAL B 1 176 ? 0.088 -26.25 -3.908 1 98.12 176 VAL B N 1
ATOM 2806 C CA . VAL B 1 176 ? -0.817 -27.062 -4.715 1 98.12 176 VAL B CA 1
ATOM 2807 C C . VAL B 1 176 ? -1.702 -27.922 -3.805 1 98.12 176 VAL B C 1
ATOM 2809 O O . VAL B 1 176 ? -2.922 -27.969 -3.982 1 98.12 176 VAL B O 1
ATOM 2812 N N . ALA B 1 177 ? -1.096 -28.531 -2.84 1 97.94 177 ALA B N 1
ATOM 2813 C CA . ALA B 1 177 ? -1.856 -29.344 -1.891 1 97.94 177 ALA B CA 1
ATOM 2814 C C . ALA B 1 177 ? -2.848 -28.484 -1.11 1 97.94 177 ALA B C 1
ATOM 2816 O O . ALA B 1 177 ? -3.975 -28.906 -0.846 1 97.94 177 ALA B O 1
ATOM 2817 N N . TRP B 1 178 ? -2.385 -27.328 -0.802 1 97.81 178 TRP B N 1
ATOM 2818 C CA . TRP B 1 178 ? -3.213 -26.391 -0.056 1 97.81 178 TRP B CA 1
ATOM 2819 C C . TRP B 1 178 ? -4.457 -26 -0.852 1 97.81 178 TRP B C 1
ATOM 2821 O O . TRP B 1 178 ? -5.578 -26.094 -0.344 1 97.81 178 TRP B O 1
ATOM 2831 N N . VAL B 1 179 ? -4.281 -25.641 -2.098 1 97.75 179 VAL B N 1
ATOM 2832 C CA . VAL B 1 179 ? -5.375 -25.234 -2.977 1 97.75 179 VAL B CA 1
ATOM 2833 C C . VAL B 1 179 ? -6.309 -26.422 -3.213 1 97.75 179 VAL B C 1
ATOM 2835 O O . VAL B 1 179 ? -7.531 -26.281 -3.125 1 97.75 179 VAL B O 1
ATOM 2838 N N . THR B 1 180 ? -5.785 -27.578 -3.445 1 96.81 180 THR B N 1
ATOM 2839 C CA . THR B 1 180 ? -6.582 -28.766 -3.742 1 96.81 180 THR B CA 1
ATOM 2840 C C . THR B 1 180 ? -7.441 -29.156 -2.543 1 96.81 180 THR B C 1
ATOM 2842 O O . THR B 1 180 ? -8.609 -29.516 -2.701 1 96.81 180 THR B O 1
ATOM 2845 N N . ARG B 1 181 ? -6.898 -28.953 -1.379 1 95.69 181 ARG B N 1
ATOM 2846 C CA . ARG B 1 181 ? -7.598 -29.344 -0.159 1 95.69 181 ARG B CA 1
ATOM 2847 C C . ARG B 1 181 ? -8.766 -28.406 0.128 1 95.69 181 ARG B C 1
ATOM 2849 O O . ARG B 1 181 ? -9.828 -28.844 0.579 1 95.69 181 ARG B O 1
ATOM 2856 N N . LEU B 1 182 ? -8.562 -27.141 -0.17 1 92.62 182 LEU B N 1
ATOM 2857 C CA . LEU B 1 182 ? -9.547 -26.156 0.264 1 92.62 182 LEU B CA 1
ATOM 2858 C C . LEU B 1 182 ? -10.523 -25.828 -0.861 1 92.62 182 LEU B C 1
ATOM 2860 O O . LEU B 1 182 ? -11.625 -25.328 -0.609 1 92.62 182 LEU B O 1
ATOM 2864 N N . ALA B 1 183 ? -10.109 -25.859 -2.098 1 80.81 183 ALA B N 1
ATOM 2865 C CA . ALA B 1 183 ? -11 -25.609 -3.232 1 80.81 183 ALA B CA 1
ATOM 2866 C C . ALA B 1 183 ? -11.914 -26.797 -3.484 1 80.81 183 ALA B C 1
ATOM 2868 O O . ALA B 1 183 ? -12.969 -26.656 -4.109 1 80.81 183 ALA B O 1
ATOM 2869 N N . GLY B 1 184 ? -11.516 -28.016 -3.049 1 63 184 GLY B N 1
ATOM 2870 C CA . GLY B 1 184 ? -12.328 -29.203 -3.201 1 63 184 GLY B CA 1
ATOM 2871 C C . GLY B 1 184 ? -13.336 -29.391 -2.082 1 63 184 GLY B C 1
ATOM 2872 O O . GLY B 1 184 ? -13.258 -28.719 -1.052 1 63 184 GLY B O 1
#

Organism: Bordetella pertussis (strain Tohama I / ATCC BAA-589 / NCTC 13251) (NCBI:txid257313)

Solvent-accessible surface area (backbone atoms only — not comparable to full-atom values): 19307 Å² total; per-residue (Å²): 130,79,72,40,39,26,30,30,43,59,29,57,71,29,91,86,27,70,17,50,47,50,49,52,26,51,59,70,72,47,62,87,47,56,44,79,42,77,53,78,48,83,76,39,72,75,65,36,72,82,36,48,89,66,55,55,65,52,51,49,50,47,33,49,44,49,58,69,28,45,26,34,39,39,22,34,34,47,45,64,61,19,58,45,29,53,60,46,26,49,54,56,47,27,47,42,44,88,93,49,47,39,41,58,72,37,31,33,39,68,39,26,34,25,74,50,85,60,3,22,50,52,9,51,51,52,47,52,53,27,36,51,71,46,42,37,49,59,65,74,78,81,75,50,49,36,56,51,51,93,66,41,55,43,98,85,34,43,60,64,46,64,67,60,39,52,53,52,50,53,52,50,53,50,47,52,51,49,30,55,62,67,64,95,129,81,70,42,38,27,30,30,44,60,30,57,72,30,90,87,28,70,18,52,46,49,48,53,25,50,59,69,72,47,61,87,48,56,43,80,42,75,54,77,49,85,75,39,74,75,66,37,72,81,34,51,90,65,56,54,65,52,50,49,50,47,32,49,46,50,58,69,30,43,24,34,38,37,21,33,35,46,45,65,61,20,58,45,25,52,59,45,26,50,53,56,47,26,47,41,43,87,92,48,46,40,41,56,72,38,31,33,39,69,38,26,35,24,75,50,85,61,4,22,48,52,8,52,53,52,47,52,52,27,35,51,71,46,42,36,48,58,63,73,78,81,76,53,51,36,54,50,52,94,66,41,56,45,97,85,34,43,59,64,45,64,69,59,38,52,52,52,48,52,50,49,53,51,47,51,50,49,31,55,62,67,61,96

Secondary structure (DSSP, 8-state):
---EEEEEEE---STT-HHHHHHHHHHHHS-TTEEEEEPP-TTSPPP-GGGGGG--HHHHHHHHHHHH-SEEEEE---BTTB--HHHHHHHHHHT-STT--S-TT-EEEEE-EESSTTTTHHHHHHHHHHHHHTT-EE--SS---EEP-TTSB-TT--B-SHHHHHHHHHHHHHHHHHHHHHH-/---EEEEEEE---STT-HHHHHHHHHHHHS-TTEEEEEPP-TTSPPP-GGGGGG--HHHHHHHHHHHH-SEEEEE---BTTB--HHHHHHHHHHT-STT--S-TT-EEEEE-EESSTTTTHHHHHHHHHHHHHTT-EE--SS---EEP-TTSB-TT--B-SHHHHHHHHHHHHHHHHHHHHHH-

Sequence (368 aa):
MSTYKIAVFVDSLRAASFNLRLARALEKLAPANFEFEHVSLGDVPLYNQDHENDMAAPAAKLKQQIADAHGILFVTPEHNRSIPAALKNAIDWGSRPWGHNSWIGKTAGIVGTSPSAAGTAMAQQHLRNILAAEGVNVLTTPEVFLQFKEGLIDEQFNITNEDTRKFLQGWLDRYVAWVTRLAGMSTYKIAVFVDSLRAASFNLRLARALEKLAPANFEFEHVSLGDVPLYNQDHENDMAAPAAKLKQQIADAHGILFVTPEHNRSIPAALKNAIDWGSRPWGHNSWIGKTAGIVGTSPSAAGTAMAQQHLRNILAAEGVNVLTTPEVFLQFKEGLIDEQFNITNEDTRKFLQGWLDRYVAWVTRLAG

pLDDT: mean 97.19, std 3.7, range [63.0, 98.94]

Radius of gyration: 21.4 Å; Cα contacts (8 Å, |Δi|>4): 738; chains: 2; bounding box: 42×69×46 Å